Protein AF-A0AAD7MER5-F1 (afdb_monomer_lite)

Radius of gyration: 28.75 Å; chains: 1; bounding box: 92×59×68 Å

Secondary structure (DSSP, 8-state):
------------PPPEEEEEEETTEEEEEEEETTTEEEEEE-----HHHHHHHHHTTSPPPPPS-S-THHHHHHHHHHHHHHHHHHTTT-S-SSSSSSS-------S----S-----PPP----------------------SHHHHHHHHHHHHHHHHHHHHHHHH-SS--HHHHHHHHHHHHHHHHHHHHHHHHHHHH-TTHHHHS-HHHHHHHH-HHHH-GGG-----GGGS-HHHHHHHS-HHHHHHHHHHHHHHHHHHHHHHHHTT---

Foldseek 3Di:
DDDDDDDDPDDDDDWDWDWDDDPNFIWIFTDDPVRDTDTDTPPDDDVVNVVVVVVVVDDPDPDDDDDPVVVVVVVVVVVVVVVVVVVVVPDDPPPPPPDDDDDDDDDDDDDPDDDDDDDDDDDDDDDPDPDPPPPPDDPPDPDLLSLLVLLVVLLSLLVVLVVVCVVCPPDDPVVVVVSVVSLVVSVVSVVVSVVVCCVQFVCLVVLDDPVRVVLQVCCPPQGSSSRDDDQLVVDDPVSSVVGHDPVSVVSNVVVVVVVVVVVVVVCVVVVPDD

Sequence (274 aa):
MSSTNDLQKGERYVDLNYRFLLLGVPLVIHYDPVCQINLSPIKHVDGEAFERAWADLRPPLPSRTSNIASRQNVLENGKHWLLAKLQLLVIHPTTMRLFFPLLCESACDSAYSAAQAPPSTYEPAHDPTPSAPPQETFPHIDTPQSFLEMGIEIQHAQRVLKYKLDANEDPEPYMFVRLDEKKIALKKRIATFCALQCRFMPKLHSELTADQRRDLANEDLFGVPAMCLYLPSSLDVEQRRKVCSDTLIKWETELRDQEVRLAQSQIEFAGIKR

Structure (mmCIF, N/CA/C/O backbone):
data_AF-A0AAD7MER5-F1
#
_entry.id   AF-A0AAD7MER5-F1
#
loop_
_atom_site.group_PDB
_atom_site.id
_atom_site.type_symbol
_atom_site.label_atom_id
_atom_site.label_alt_id
_atom_site.label_comp_id
_atom_site.label_asym_id
_atom_site.label_entity_id
_atom_site.label_seq_id
_atom_site.pdbx_PDB_ins_code
_atom_site.Cartn_x
_atom_site.Cartn_y
_atom_site.Cartn_z
_atom_site.occupancy
_atom_site.B_iso_or_equiv
_atom_site.auth_seq_id
_atom_site.auth_comp_id
_atom_site.auth_asym_id
_atom_site.auth_atom_id
_atom_site.pdbx_PDB_model_num
ATOM 1 N N . MET A 1 1 ? 20.591 41.256 1.953 1.00 36.94 1 MET A N 1
ATOM 2 C CA . MET A 1 1 ? 21.079 39.862 1.957 1.00 36.94 1 MET A CA 1
ATOM 3 C C . MET A 1 1 ? 19.863 38.973 1.764 1.00 36.94 1 MET A C 1
ATOM 5 O O . MET A 1 1 ? 19.141 38.747 2.722 1.00 36.94 1 MET A O 1
ATOM 9 N N . SER A 1 2 ? 19.575 38.588 0.520 1.00 33.31 2 SER A N 1
ATOM 10 C CA . SER A 1 2 ? 18.444 37.717 0.175 1.00 33.31 2 SER A CA 1
ATOM 11 C C . SER A 1 2 ? 18.997 36.349 -0.192 1.00 33.31 2 SER A C 1
ATOM 13 O O . SER A 1 2 ? 19.768 36.237 -1.139 1.00 33.31 2 SER A O 1
ATOM 15 N N . SER A 1 3 ? 18.642 35.337 0.594 1.00 34.16 3 SER A N 1
ATOM 16 C CA . SER A 1 3 ? 18.975 33.935 0.353 1.00 34.16 3 SER A CA 1
ATOM 17 C C . SER A 1 3 ? 17.749 33.255 -0.242 1.00 34.16 3 SER A C 1
ATOM 19 O O . SER A 1 3 ? 16.863 32.819 0.487 1.00 34.16 3 SER A O 1
ATOM 21 N N . THR A 1 4 ? 17.687 33.196 -1.567 1.00 40.50 4 THR A N 1
ATOM 22 C CA . THR A 1 4 ? 16.807 32.290 -2.309 1.00 40.50 4 THR A CA 1
ATOM 23 C C . THR A 1 4 ? 17.502 30.942 -2.430 1.00 40.50 4 THR A C 1
ATOM 25 O O . THR A 1 4 ? 18.520 30.857 -3.110 1.00 40.50 4 THR A O 1
ATOM 28 N N . ASN A 1 5 ? 16.969 29.914 -1.772 1.00 35.75 5 ASN A N 1
ATOM 29 C CA . ASN A 1 5 ? 17.208 28.509 -2.109 1.00 35.75 5 ASN A CA 1
ATOM 30 C C . ASN A 1 5 ? 16.057 27.660 -1.549 1.00 35.75 5 ASN A C 1
ATOM 32 O O . ASN A 1 5 ? 16.231 26.860 -0.633 1.00 35.75 5 ASN A O 1
ATOM 36 N N . ASP A 1 6 ? 14.870 27.855 -2.122 1.00 34.03 6 ASP A N 1
ATOM 37 C CA . ASP A 1 6 ? 13.767 26.902 -2.015 1.00 34.03 6 ASP A CA 1
ATOM 38 C C . ASP A 1 6 ? 13.930 25.866 -3.133 1.00 34.03 6 ASP A C 1
ATOM 40 O O . ASP A 1 6 ? 13.515 26.068 -4.274 1.00 34.03 6 ASP A O 1
ATOM 44 N N . LEU A 1 7 ? 14.581 24.748 -2.812 1.00 36.47 7 LEU A N 1
ATOM 45 C CA . LEU A 1 7 ? 14.516 23.541 -3.632 1.00 36.47 7 LEU A CA 1
ATOM 46 C C . LEU A 1 7 ? 13.134 22.912 -3.431 1.00 36.47 7 LEU A C 1
ATOM 48 O O . LEU A 1 7 ? 12.846 22.334 -2.382 1.00 36.47 7 LEU A O 1
ATOM 52 N N . GLN A 1 8 ? 12.282 23.042 -4.448 1.00 38.91 8 GLN A N 1
ATOM 53 C CA . GLN A 1 8 ? 10.991 22.369 -4.536 1.00 38.91 8 GLN A CA 1
ATOM 54 C C . GLN A 1 8 ? 11.177 20.855 -4.382 1.00 38.91 8 GLN A C 1
ATOM 56 O O . GLN A 1 8 ? 11.742 20.173 -5.235 1.00 38.91 8 GLN A O 1
ATOM 61 N N . LYS A 1 9 ? 10.694 20.332 -3.257 1.00 41.38 9 LYS A N 1
ATOM 62 C CA . LYS A 1 9 ? 10.659 18.910 -2.931 1.00 41.38 9 LYS A CA 1
ATOM 63 C C . LYS A 1 9 ? 9.206 18.452 -3.050 1.00 41.38 9 LYS A C 1
ATOM 65 O O . LYS A 1 9 ? 8.382 18.860 -2.239 1.00 41.38 9 LYS A O 1
ATOM 70 N N . GLY A 1 10 ? 8.908 17.587 -4.024 1.00 39.06 10 GLY A N 1
ATOM 71 C CA . GLY A 1 10 ? 7.723 16.722 -3.952 1.00 39.06 10 GLY A CA 1
ATOM 72 C C . GLY A 1 10 ? 6.675 16.823 -5.061 1.00 39.06 10 GLY A C 1
ATOM 73 O O . GLY A 1 10 ? 5.490 16.745 -4.750 1.00 39.06 10 GLY A O 1
ATOM 74 N N . GLU A 1 11 ? 7.056 16.903 -6.335 1.00 33.19 11 GLU A N 1
ATOM 75 C CA . GLU A 1 11 ? 6.104 16.571 -7.404 1.00 33.19 11 GLU A CA 1
ATOM 76 C C . GLU A 1 11 ? 6.047 15.042 -7.587 1.00 33.19 11 GLU A C 1
ATOM 78 O O . GLU A 1 11 ? 7.033 14.392 -7.935 1.00 33.19 11 GLU A O 1
ATOM 83 N N . ARG A 1 12 ? 4.891 14.444 -7.263 1.00 43.09 12 ARG A N 1
ATOM 84 C CA . ARG A 1 12 ? 4.588 13.025 -7.501 1.00 43.09 12 ARG A CA 1
ATOM 85 C C . ARG A 1 12 ? 4.061 12.873 -8.933 1.00 43.09 12 ARG A C 1
ATOM 87 O O . ARG A 1 12 ? 2.934 13.280 -9.211 1.00 43.09 12 ARG A O 1
ATOM 94 N N . TYR A 1 13 ? 4.849 12.274 -9.821 1.00 44.84 13 TYR A N 1
ATOM 95 C CA . TYR A 1 13 ? 4.441 12.000 -11.203 1.00 44.84 13 TYR A CA 1
ATOM 96 C C . TYR A 1 13 ? 3.793 10.616 -11.320 1.00 44.84 13 TYR A C 1
ATOM 98 O O . TYR A 1 13 ? 4.319 9.637 -10.788 1.00 44.84 13 TYR A O 1
ATOM 106 N N . VAL A 1 14 ? 2.649 10.532 -12.004 1.00 44.75 14 VAL A N 1
ATOM 107 C CA . VAL A 1 14 ? 2.006 9.263 -12.365 1.00 44.75 14 VAL A CA 1
ATOM 108 C C . VAL A 1 14 ? 2.460 8.874 -13.772 1.00 44.75 14 VAL A C 1
ATOM 110 O O . VAL A 1 14 ? 2.290 9.645 -14.713 1.00 44.75 14 VAL A O 1
ATOM 113 N N . ASP A 1 15 ? 3.019 7.670 -13.919 1.00 45.34 15 ASP A N 1
ATOM 114 C CA . ASP A 1 15 ? 3.312 7.075 -15.230 1.00 45.34 15 ASP A CA 1
ATOM 115 C C . ASP A 1 15 ? 2.001 6.894 -16.019 1.00 45.34 15 ASP A C 1
ATOM 117 O O . ASP A 1 15 ? 1.097 6.165 -15.596 1.00 45.34 15 ASP A O 1
ATOM 121 N N . LEU A 1 16 ? 1.903 7.538 -17.185 1.00 51.06 16 LEU A N 1
ATOM 122 C CA . LEU A 1 16 ? 0.772 7.425 -18.108 1.00 51.06 16 LEU A CA 1
ATOM 123 C C . LEU A 1 16 ? 1.205 6.629 -19.345 1.00 51.06 16 LEU A C 1
ATOM 125 O O . LEU A 1 16 ? 2.149 7.002 -20.040 1.00 51.06 16 LEU A O 1
ATOM 129 N N . ASN A 1 17 ? 0.491 5.538 -19.633 1.00 60.38 17 ASN A N 1
ATOM 130 C CA . ASN A 1 17 ? 0.720 4.708 -20.816 1.00 60.38 17 ASN A CA 1
ATOM 131 C C . ASN A 1 17 ? -0.505 4.759 -21.731 1.00 60.38 17 ASN A C 1
ATOM 133 O O . ASN A 1 17 ? -1.617 4.455 -21.292 1.00 60.38 17 ASN A O 1
ATOM 137 N N . TYR A 1 18 ? -0.299 5.092 -23.006 1.00 70.12 18 TYR A N 1
ATOM 138 C CA . TYR A 1 18 ? -1.369 5.174 -24.007 1.00 70.12 18 TYR A CA 1
ATOM 139 C C . TYR A 1 18 ? -1.188 4.116 -25.083 1.00 70.12 18 TYR A C 1
ATOM 141 O O . TYR A 1 18 ? -0.091 3.951 -25.611 1.00 70.12 18 TYR A O 1
ATOM 149 N N . ARG A 1 19 ? -2.279 3.432 -25.443 1.00 71.38 19 ARG A N 1
ATOM 150 C CA . ARG A 1 19 ? -2.322 2.459 -26.543 1.00 71.38 19 ARG A CA 1
ATOM 151 C C . ARG A 1 19 ? -3.127 3.040 -27.700 1.00 71.38 19 ARG A C 1
ATOM 153 O O . ARG A 1 19 ? -4.261 3.461 -27.494 1.00 71.38 19 ARG A O 1
ATOM 160 N N . PHE A 1 20 ? -2.565 3.057 -28.904 1.00 75.19 20 PHE A N 1
ATOM 161 C CA . PHE A 1 20 ? -3.258 3.514 -30.114 1.00 75.19 20 PHE A CA 1
ATOM 162 C C . PHE A 1 20 ? -2.707 2.810 -31.358 1.00 75.19 20 PHE A C 1
ATOM 164 O O . PHE A 1 20 ? -1.647 2.191 -31.327 1.00 75.19 20 PHE A O 1
ATOM 171 N N . LEU A 1 21 ? -3.450 2.892 -32.460 1.00 66.06 21 LEU A N 1
ATOM 172 C CA . LEU A 1 21 ? -3.069 2.337 -33.758 1.00 66.06 21 LEU A CA 1
ATOM 173 C C . LEU A 1 21 ? -2.600 3.462 -34.678 1.00 66.06 21 LEU A C 1
ATOM 175 O O . LEU A 1 21 ? -3.367 4.376 -34.978 1.00 66.06 21 LEU A O 1
ATOM 179 N N . LEU A 1 22 ? -1.364 3.370 -35.169 1.00 75.69 22 LEU A N 1
ATOM 180 C CA . LEU A 1 22 ? -0.847 4.253 -36.213 1.00 75.69 22 LEU A CA 1
ATOM 181 C C . LEU A 1 22 ? -0.553 3.415 -37.458 1.00 75.69 22 LEU A C 1
ATOM 183 O O . LEU A 1 22 ? 0.311 2.545 -37.434 1.00 75.69 22 LEU A O 1
ATOM 187 N N . LEU A 1 23 ? -1.303 3.653 -38.541 1.00 76.81 23 LEU A N 1
ATOM 188 C CA . LEU A 1 23 ? -1.177 2.918 -39.813 1.00 76.81 23 LEU A CA 1
ATOM 189 C C . LEU A 1 23 ? -1.292 1.383 -39.669 1.00 76.81 23 LEU A C 1
ATOM 191 O O . LEU A 1 23 ? -0.628 0.638 -40.381 1.00 76.81 23 LEU A O 1
ATOM 195 N N . GLY A 1 24 ? -2.132 0.904 -38.747 1.00 78.38 24 GLY A N 1
ATOM 196 C CA . GLY A 1 24 ? -2.323 -0.532 -38.504 1.00 78.38 24 GLY A CA 1
ATOM 197 C C . GLY A 1 24 ? -1.275 -1.171 -37.588 1.00 78.38 24 GLY A C 1
ATOM 198 O O . GLY A 1 24 ? -1.393 -2.352 -37.282 1.00 78.38 24 GLY A O 1
ATOM 199 N N . VAL A 1 25 ? -0.293 -0.403 -37.103 1.00 73.81 25 VAL A N 1
ATOM 200 C CA . VAL A 1 25 ? 0.671 -0.867 -36.101 1.00 73.81 25 VAL A CA 1
ATOM 201 C C . VAL A 1 25 ? 0.193 -0.433 -34.713 1.00 73.81 25 VAL A C 1
ATOM 203 O O . VAL A 1 25 ? 0.010 0.769 -34.488 1.00 73.81 25 VAL A O 1
ATOM 206 N N . PRO A 1 26 ? -0.043 -1.369 -33.778 1.00 71.88 26 PRO A N 1
ATOM 207 C CA . PRO A 1 26 ? -0.328 -1.014 -32.399 1.00 71.88 26 PRO A CA 1
ATOM 208 C C . PRO A 1 26 ? 0.937 -0.437 -31.751 1.00 71.88 26 PRO A C 1
ATOM 210 O O . PRO A 1 26 ? 1.999 -1.066 -31.737 1.00 71.88 26 PRO A O 1
ATOM 213 N N . LEU A 1 27 ? 0.818 0.777 -31.224 1.00 76.25 27 LEU A N 1
ATOM 214 C CA . LEU A 1 27 ? 1.879 1.500 -30.536 1.00 76.25 27 LEU A CA 1
ATOM 215 C C . LEU A 1 27 ? 1.493 1.718 -29.074 1.00 76.25 27 LEU A C 1
ATOM 217 O O . LEU A 1 27 ? 0.329 1.987 -28.755 1.00 76.25 27 LEU A O 1
ATOM 221 N N . VAL A 1 28 ? 2.496 1.649 -28.200 1.00 71.06 28 VAL A N 1
ATOM 222 C CA . VAL A 1 28 ? 2.407 2.168 -26.834 1.00 71.06 28 VAL A CA 1
ATOM 223 C C . VAL A 1 28 ? 3.263 3.426 -26.757 1.00 71.06 28 VAL A C 1
ATOM 225 O O . VAL A 1 28 ? 4.456 3.383 -27.063 1.00 71.06 28 VAL A O 1
ATOM 228 N N . ILE A 1 29 ? 2.652 4.548 -26.370 1.00 72.56 29 ILE A N 1
ATOM 229 C CA . ILE A 1 29 ? 3.403 5.717 -25.903 1.00 72.56 29 ILE A CA 1
ATOM 230 C C . ILE A 1 29 ? 3.618 5.546 -24.411 1.00 72.56 29 ILE A C 1
ATOM 232 O O . ILE A 1 29 ? 2.652 5.485 -23.643 1.00 72.56 29 ILE A O 1
ATOM 236 N N . HIS A 1 30 ? 4.889 5.533 -24.032 1.00 58.50 30 HIS A N 1
ATOM 237 C CA . HIS A 1 30 ? 5.319 5.732 -22.660 1.00 58.50 30 HIS A CA 1
ATOM 238 C C . HIS A 1 30 ? 5.708 7.196 -22.502 1.00 58.50 30 HIS A C 1
ATOM 240 O O . HIS A 1 30 ? 6.536 7.704 -23.265 1.00 58.50 30 HIS A O 1
ATOM 246 N N . TYR A 1 31 ? 5.090 7.872 -21.540 1.00 51.62 31 TYR A N 1
ATOM 247 C CA . TYR A 1 31 ? 5.437 9.245 -21.215 1.00 51.62 31 TYR A CA 1
ATOM 248 C C . TYR A 1 31 ? 6.290 9.269 -19.946 1.00 51.62 31 TYR A C 1
ATOM 250 O O . TYR A 1 31 ? 5.786 8.975 -18.865 1.00 51.62 31 TYR A O 1
ATOM 258 N N . ASP A 1 32 ? 7.573 9.608 -20.092 1.00 51.50 32 ASP A N 1
ATOM 259 C CA . ASP A 1 32 ? 8.490 9.846 -18.973 1.00 51.50 32 ASP A CA 1
ATOM 260 C C . ASP A 1 32 ? 8.534 11.359 -18.651 1.00 51.50 32 ASP A C 1
ATOM 262 O O . ASP A 1 32 ? 8.599 12.175 -19.581 1.00 51.50 32 ASP A O 1
ATOM 266 N N . PRO A 1 33 ? 8.521 11.771 -17.366 1.00 44.59 33 PRO A N 1
ATOM 267 C CA . PRO A 1 33 ? 8.637 13.174 -16.954 1.00 44.59 33 PRO A CA 1
ATOM 268 C C . PRO A 1 33 ? 9.892 13.916 -17.455 1.00 44.59 33 PRO A C 1
ATOM 270 O O . PRO A 1 33 ? 9.909 15.144 -17.414 1.00 44.59 33 PRO A O 1
ATOM 273 N N . VAL A 1 34 ? 10.911 13.239 -17.998 1.00 47.25 34 VAL A N 1
ATOM 274 C CA . VAL A 1 34 ? 12.072 13.887 -18.653 1.00 47.25 34 VAL A CA 1
ATOM 275 C C . VAL A 1 34 ? 11.775 14.310 -20.115 1.00 47.25 34 VAL A C 1
ATOM 277 O O . VAL A 1 34 ? 12.685 14.515 -20.916 1.00 47.25 34 VAL A O 1
ATOM 280 N N . CYS A 1 35 ? 10.499 14.458 -20.497 1.00 42.03 35 CYS A N 1
ATOM 281 C CA . CYS A 1 35 ? 10.038 14.829 -21.849 1.00 42.03 35 CYS A CA 1
ATOM 282 C C . CYS A 1 35 ? 10.493 13.869 -22.964 1.00 42.03 35 CYS A C 1
ATOM 284 O O . CYS A 1 35 ? 10.557 14.250 -24.136 1.00 42.03 35 CYS A O 1
ATOM 286 N N . GLN A 1 36 ? 10.803 12.617 -22.627 1.00 42.47 36 GLN A N 1
ATOM 287 C CA . GLN A 1 36 ? 11.144 11.607 -23.621 1.00 42.47 36 GLN A CA 1
ATOM 288 C C . GLN A 1 36 ? 9.888 10.825 -23.988 1.00 42.47 36 GLN A C 1
ATOM 290 O O . GLN A 1 36 ? 9.355 10.050 -23.198 1.00 42.47 36 GLN A O 1
ATOM 295 N N . ILE A 1 37 ? 9.408 11.044 -25.211 1.00 52.62 37 ILE A N 1
ATOM 296 C CA . ILE A 1 37 ? 8.361 10.216 -25.802 1.00 52.62 37 ILE A CA 1
ATOM 297 C C . ILE A 1 37 ? 9.045 8.971 -26.352 1.00 52.62 37 ILE A C 1
ATOM 299 O O . ILE A 1 37 ? 9.768 9.049 -27.346 1.00 52.62 37 ILE A O 1
ATOM 303 N N . ASN A 1 38 ? 8.806 7.825 -25.717 1.00 55.88 38 ASN A N 1
ATOM 304 C CA . ASN A 1 38 ? 9.244 6.545 -26.255 1.00 55.88 38 ASN A CA 1
ATOM 305 C C . ASN A 1 38 ? 8.064 5.855 -26.950 1.00 55.88 38 ASN A C 1
ATOM 307 O O . ASN A 1 38 ? 7.038 5.560 -26.330 1.00 55.88 38 ASN A O 1
ATOM 311 N N . LEU A 1 39 ? 8.217 5.636 -28.256 1.00 58.00 39 LEU A N 1
ATOM 312 C CA . LEU A 1 39 ? 7.272 4.915 -29.098 1.00 58.00 39 LEU A CA 1
ATOM 313 C C . LEU A 1 39 ? 7.782 3.495 -29.285 1.00 58.00 39 LEU A C 1
ATOM 315 O O . LEU A 1 39 ? 8.730 3.264 -30.035 1.00 58.00 39 LEU A O 1
ATOM 319 N N . SER A 1 40 ? 7.127 2.543 -28.630 1.00 64.12 40 SER A N 1
ATOM 320 C CA . SER A 1 40 ? 7.455 1.130 -28.790 1.00 64.12 40 SER A CA 1
ATOM 321 C C . SER A 1 40 ? 6.363 0.425 -29.599 1.00 64.12 40 SER A C 1
ATOM 323 O O . SER A 1 40 ? 5.191 0.460 -29.204 1.00 64.12 40 SER A O 1
ATOM 325 N N . PRO A 1 41 ? 6.701 -0.202 -30.744 1.00 64.00 41 PRO A N 1
ATOM 326 C CA . PRO A 1 41 ? 5.772 -1.085 -31.431 1.00 64.00 41 PRO A CA 1
ATOM 327 C C . PRO A 1 41 ? 5.521 -2.324 -30.577 1.00 64.00 41 PRO A C 1
ATOM 329 O O . PRO A 1 41 ? 6.462 -2.917 -30.047 1.00 64.00 41 PRO A O 1
ATOM 332 N N . ILE A 1 42 ? 4.256 -2.728 -30.454 1.00 73.38 42 ILE A N 1
ATOM 333 C CA . ILE A 1 42 ? 3.915 -3.969 -29.756 1.00 73.38 42 ILE A CA 1
ATOM 334 C C . ILE A 1 42 ? 4.307 -5.127 -30.672 1.00 73.38 42 ILE A C 1
ATOM 336 O O . ILE A 1 42 ? 3.651 -5.381 -31.681 1.00 73.38 42 ILE A O 1
ATOM 340 N N . LYS A 1 43 ? 5.424 -5.788 -30.354 1.00 57.06 43 LYS A N 1
ATOM 341 C CA . LYS A 1 43 ? 6.035 -6.808 -31.222 1.00 57.06 43 LYS A CA 1
ATOM 342 C C . LYS A 1 43 ? 5.298 -8.149 -31.215 1.00 57.06 43 LYS A C 1
ATOM 344 O O . LYS A 1 43 ? 5.532 -8.954 -32.108 1.00 57.06 43 LYS A O 1
ATOM 349 N N . HIS A 1 44 ? 4.390 -8.371 -30.268 1.00 50.75 44 HIS A N 1
ATOM 350 C CA . HIS A 1 44 ? 3.564 -9.569 -30.226 1.00 50.75 44 HIS A CA 1
ATOM 351 C C . HIS A 1 44 ? 2.191 -9.240 -29.643 1.00 50.75 44 HIS A C 1
ATOM 353 O O . HIS A 1 44 ? 2.055 -8.922 -28.464 1.00 50.75 44 HIS A O 1
ATOM 359 N N . VAL A 1 45 ? 1.160 -9.310 -30.482 1.00 54.84 45 VAL A N 1
ATOM 360 C CA . VAL A 1 45 ? -0.221 -9.432 -30.018 1.00 54.84 45 VAL A CA 1
ATOM 361 C C . VAL A 1 45 ? -0.750 -10.706 -30.640 1.00 54.84 45 VAL A C 1
ATOM 363 O O . VAL A 1 45 ? -0.730 -10.851 -31.860 1.00 54.84 45 VAL A O 1
ATOM 366 N N . ASP A 1 46 ? -1.172 -11.641 -29.797 1.00 58.34 46 ASP A N 1
ATOM 367 C CA . ASP A 1 46 ? -1.814 -12.863 -30.255 1.00 58.34 46 ASP A CA 1
ATOM 368 C C . ASP A 1 46 ? -3.057 -12.478 -31.075 1.00 58.34 46 ASP A C 1
ATOM 370 O O . ASP A 1 46 ? -3.899 -11.704 -30.601 1.00 58.34 46 ASP A O 1
ATOM 374 N N . GLY A 1 47 ? -3.141 -12.933 -32.329 1.00 56.84 47 GLY A N 1
ATOM 375 C CA . GLY A 1 47 ? -4.094 -12.397 -33.313 1.00 56.84 47 GLY A CA 1
ATOM 376 C C . GLY A 1 47 ? -5.553 -12.491 -32.854 1.00 56.84 47 GLY A C 1
ATOM 377 O O . GLY A 1 47 ? -6.358 -11.603 -33.126 1.00 56.84 47 GLY A O 1
ATOM 378 N N . GLU A 1 48 ? -5.883 -13.516 -32.066 1.00 53.69 48 GLU A N 1
ATOM 379 C CA . GLU A 1 48 ? -7.215 -13.676 -31.481 1.00 53.69 48 GLU A CA 1
ATOM 380 C C . GLU A 1 48 ? -7.491 -12.743 -30.295 1.00 53.69 48 GLU A C 1
ATOM 382 O O . GLU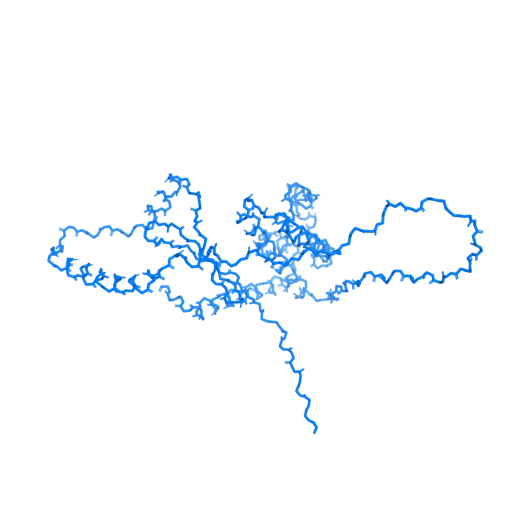 A 1 48 ? -8.618 -12.275 -30.123 1.00 53.69 48 GLU A O 1
ATOM 387 N N . ALA A 1 49 ? -6.486 -12.466 -29.457 1.00 57.09 49 ALA A N 1
ATOM 388 C CA . ALA A 1 49 ? -6.624 -11.532 -28.341 1.00 57.09 49 ALA A CA 1
ATOM 389 C C . ALA A 1 49 ? -6.788 -10.095 -28.855 1.00 57.09 49 ALA A C 1
ATOM 391 O O . ALA A 1 49 ? -7.568 -9.321 -28.296 1.00 57.09 49 ALA A O 1
ATOM 392 N N . PHE A 1 50 ? -6.110 -9.776 -29.961 1.00 58.25 50 PHE A N 1
ATOM 393 C CA . PHE A 1 50 ? -6.293 -8.526 -30.687 1.00 58.25 50 PHE A CA 1
ATOM 394 C C . PHE A 1 50 ? -7.721 -8.387 -31.223 1.00 58.25 50 PHE A C 1
ATOM 396 O O . PHE A 1 50 ? -8.382 -7.400 -30.915 1.00 58.25 50 PHE A O 1
ATOM 403 N N . GLU A 1 51 ? -8.225 -9.377 -31.968 1.00 56.03 51 GLU A N 1
ATOM 404 C CA . GLU A 1 51 ? -9.568 -9.309 -32.564 1.00 56.03 51 GLU A CA 1
ATOM 405 C C . GLU A 1 51 ? -10.686 -9.243 -31.512 1.00 56.03 51 GLU A C 1
ATOM 407 O O . GLU A 1 51 ? -11.659 -8.514 -31.704 1.00 56.03 51 GLU A O 1
ATOM 412 N N . ARG A 1 52 ? -10.540 -9.918 -30.360 1.00 60.31 52 ARG A N 1
ATOM 413 C CA . ARG A 1 52 ? -11.509 -9.800 -29.251 1.00 60.31 52 ARG A CA 1
ATOM 414 C C . ARG A 1 52 ? -11.490 -8.415 -28.610 1.00 60.31 52 ARG A C 1
ATOM 416 O O . ARG A 1 52 ? -12.541 -7.797 -28.486 1.00 60.31 52 ARG A O 1
ATOM 423 N N . ALA A 1 53 ? -10.309 -7.898 -28.263 1.00 55.59 53 ALA A N 1
ATOM 424 C CA . ALA A 1 53 ? -10.184 -6.552 -27.700 1.00 55.59 53 ALA A CA 1
ATOM 425 C C . ALA A 1 53 ? -10.632 -5.463 -28.695 1.00 55.59 53 ALA A C 1
ATOM 427 O O . ALA A 1 53 ? -11.105 -4.399 -28.299 1.00 55.59 53 ALA A O 1
ATOM 428 N N . TRP A 1 54 ? -10.502 -5.735 -29.995 1.00 53.56 54 TRP A N 1
ATOM 429 C CA . TRP A 1 54 ? -10.928 -4.847 -31.069 1.00 53.56 54 TRP A CA 1
ATOM 430 C C . TRP A 1 54 ? -12.439 -4.878 -31.327 1.00 53.56 54 TRP A C 1
ATOM 432 O O . TRP A 1 54 ? -13.025 -3.836 -31.627 1.00 53.56 54 TRP A O 1
ATOM 442 N N . ALA A 1 55 ? -13.087 -6.039 -31.195 1.00 60.62 55 ALA A N 1
ATOM 443 C CA . ALA A 1 55 ? -14.534 -6.175 -31.360 1.00 60.62 55 ALA A CA 1
ATOM 444 C C . ALA A 1 55 ? -15.315 -5.302 -30.363 1.00 60.62 55 ALA A C 1
ATOM 446 O O . ALA A 1 55 ? -16.318 -4.700 -30.747 1.00 60.62 55 ALA A O 1
ATOM 447 N N . ASP A 1 56 ? -14.801 -5.154 -29.140 1.00 51.66 56 ASP A N 1
ATOM 448 C CA . ASP A 1 56 ? -15.415 -4.345 -28.079 1.00 51.66 56 ASP A CA 1
ATOM 449 C C . ASP A 1 56 ? -15.233 -2.828 -28.274 1.00 51.66 56 ASP A C 1
ATOM 451 O O . ASP A 1 56 ? -16.002 -2.028 -27.741 1.00 51.66 56 ASP A O 1
ATOM 455 N N . LEU A 1 57 ? -14.235 -2.413 -29.062 1.00 41.69 57 LEU A N 1
ATOM 456 C CA . LEU A 1 57 ? -13.921 -1.002 -29.327 1.00 41.69 57 LEU A CA 1
ATOM 457 C C . LEU A 1 57 ? -14.502 -0.489 -30.653 1.00 41.69 57 LEU A C 1
ATOM 459 O O . LEU A 1 57 ? -14.391 0.702 -30.960 1.00 41.69 57 LEU A O 1
ATOM 463 N N . ARG A 1 58 ? -15.123 -1.360 -31.460 1.00 47.06 58 ARG A N 1
ATOM 464 C CA . ARG A 1 58 ? -15.703 -0.979 -32.750 1.00 47.06 58 ARG A CA 1
ATOM 465 C C . ARG A 1 58 ? -17.019 -0.219 -32.509 1.00 47.06 58 ARG A C 1
ATOM 467 O O . ARG A 1 58 ? -17.960 -0.806 -31.978 1.00 47.06 58 ARG A O 1
ATOM 474 N N . PRO A 1 59 ? -17.147 1.059 -32.916 1.00 39.09 59 PRO A N 1
ATOM 475 C CA . PRO A 1 59 ? -18.426 1.751 -32.808 1.00 39.09 59 PRO A CA 1
ATOM 476 C C . PRO A 1 59 ? -19.481 1.014 -33.654 1.00 39.09 59 PRO A C 1
ATOM 478 O O . PRO A 1 59 ? -19.149 0.527 -34.744 1.00 39.09 59 PRO A O 1
ATOM 481 N N . PRO A 1 60 ? -20.740 0.912 -33.187 1.00 45.38 60 PRO A N 1
ATOM 482 C CA . PRO A 1 60 ? -21.787 0.227 -33.931 1.00 45.38 60 PRO A CA 1
ATOM 483 C C . PRO A 1 60 ? -21.928 0.864 -35.314 1.00 45.38 60 PRO A C 1
ATOM 485 O O . PRO A 1 60 ? -22.011 2.088 -35.449 1.00 45.38 60 PRO A O 1
ATOM 488 N N . LEU A 1 61 ? -21.924 0.027 -36.356 1.00 47.59 61 LEU A N 1
ATOM 489 C CA . LEU A 1 61 ? -22.087 0.493 -37.729 1.00 47.59 61 LEU A CA 1
ATOM 490 C C . LEU A 1 61 ? -23.412 1.266 -37.834 1.00 47.59 61 LEU A C 1
ATOM 492 O O . LEU A 1 61 ? -24.458 0.716 -37.481 1.00 47.59 61 LEU A O 1
ATOM 496 N N . PRO A 1 62 ? -23.407 2.519 -38.323 1.00 42.78 62 PRO A N 1
ATOM 497 C CA . PRO A 1 62 ? -24.644 3.254 -38.516 1.00 42.78 62 PRO A CA 1
ATOM 498 C C . PRO A 1 62 ? -25.502 2.533 -39.556 1.00 42.78 62 PRO A C 1
ATOM 500 O O . PRO A 1 62 ? -25.009 2.090 -40.600 1.00 42.78 62 PRO A O 1
ATOM 503 N N . SER A 1 63 ? -26.793 2.419 -39.254 1.00 45.91 63 SER A N 1
ATOM 504 C CA . SER A 1 63 ? -27.782 1.778 -40.111 1.00 45.91 63 SER A CA 1
ATOM 505 C C . SER A 1 63 ? -27.834 2.424 -41.504 1.00 45.91 63 SER A C 1
ATOM 507 O O . SER A 1 63 ? -27.501 3.592 -41.716 1.00 45.91 63 SER A O 1
ATOM 509 N N . ARG A 1 64 ? -28.181 1.588 -42.486 1.00 41.88 64 ARG A N 1
ATOM 510 C CA . ARG A 1 64 ? -27.973 1.727 -43.938 1.00 41.88 64 ARG A CA 1
ATOM 511 C C . ARG A 1 64 ? -28.846 2.806 -44.612 1.00 41.88 64 ARG A C 1
ATOM 513 O O . ARG A 1 64 ? -29.516 2.501 -45.593 1.00 41.88 64 ARG A O 1
ATOM 520 N N . THR A 1 65 ? -28.871 4.042 -44.111 1.00 43.62 65 THR A N 1
ATOM 521 C CA . THR A 1 65 ? -29.787 5.082 -44.630 1.00 43.62 65 THR A CA 1
ATOM 522 C C . THR A 1 65 ? -29.197 6.478 -44.860 1.00 43.62 65 THR A C 1
ATOM 524 O O . THR A 1 65 ? -29.953 7.370 -45.233 1.00 43.62 65 THR A O 1
ATOM 527 N N . SER A 1 66 ? -27.881 6.712 -44.758 1.00 47.25 66 SER A N 1
ATOM 528 C CA . SER A 1 66 ? -27.299 8.026 -45.108 1.00 47.25 66 SER A CA 1
ATOM 529 C C . SER A 1 66 ? -26.397 8.018 -46.350 1.00 47.25 66 SER A C 1
ATOM 531 O O . SER A 1 66 ? -25.660 7.074 -46.636 1.00 47.25 66 SER A O 1
ATOM 533 N N . ASN A 1 67 ? -26.543 9.103 -47.112 1.00 55.38 67 ASN A N 1
ATOM 534 C CA . ASN A 1 67 ? -26.169 9.309 -48.508 1.00 55.38 67 ASN A CA 1
ATOM 535 C C . ASN A 1 67 ? -24.655 9.147 -48.781 1.00 55.38 67 ASN A C 1
ATOM 537 O O . ASN A 1 67 ? -23.813 9.697 -48.070 1.00 55.38 67 ASN A O 1
ATOM 541 N N . ILE A 1 68 ? -24.316 8.402 -49.838 1.00 52.38 68 ILE A N 1
ATOM 542 C CA . ILE A 1 68 ? -22.954 7.939 -50.170 1.00 52.38 68 ILE A CA 1
ATOM 543 C C . ILE A 1 68 ? -22.020 9.105 -50.557 1.00 52.38 68 ILE A C 1
ATOM 545 O O . ILE A 1 68 ? -20.822 9.054 -50.278 1.00 52.38 68 ILE A O 1
ATOM 549 N N . ALA A 1 69 ? -22.564 10.194 -51.108 1.00 48.09 69 ALA A N 1
ATOM 550 C CA . ALA A 1 69 ? -21.780 11.312 -51.640 1.00 48.09 69 ALA A CA 1
ATOM 551 C C . ALA A 1 69 ? -21.047 12.150 -50.567 1.00 48.09 69 ALA A C 1
ATOM 553 O O . ALA A 1 69 ? -19.959 12.662 -50.824 1.00 48.09 69 ALA A O 1
ATOM 554 N N . SER A 1 70 ? -21.573 12.248 -49.339 1.00 49.72 70 SER A N 1
ATOM 555 C CA . SER A 1 70 ? -20.920 13.025 -48.268 1.00 49.72 70 SER A CA 1
ATOM 556 C C . SER A 1 70 ? -19.765 12.276 -47.592 1.00 49.72 70 SER A C 1
ATOM 558 O O . SER A 1 70 ? -18.931 12.895 -46.935 1.00 49.72 70 SER A O 1
ATOM 560 N N . ARG A 1 71 ? -19.680 10.948 -47.765 1.00 47.38 71 ARG A N 1
ATOM 561 C CA . ARG A 1 71 ? -18.628 10.112 -47.159 1.00 47.38 71 ARG A CA 1
ATOM 562 C C . ARG A 1 71 ? -17.295 10.198 -47.902 1.00 47.38 71 ARG A C 1
ATOM 564 O O . ARG A 1 71 ? -16.253 10.169 -47.257 1.00 47.38 71 ARG A O 1
ATOM 571 N N . GLN A 1 72 ? -17.308 10.343 -49.227 1.00 50.72 72 GLN A N 1
ATOM 572 C CA . GLN A 1 72 ? -16.072 10.415 -50.017 1.00 50.72 72 GLN A CA 1
ATOM 573 C C . GLN A 1 72 ? -15.334 11.749 -49.835 1.00 50.72 72 GLN A C 1
ATOM 575 O O . GLN A 1 72 ? -14.119 11.742 -49.680 1.00 50.72 72 GLN A O 1
ATOM 580 N N . ASN A 1 73 ? -16.046 12.875 -49.727 1.00 44.94 73 ASN A N 1
ATOM 581 C CA . ASN A 1 73 ? -15.408 14.193 -49.600 1.00 44.94 73 ASN A CA 1
ATOM 582 C C . ASN A 1 73 ? -14.660 14.407 -48.269 1.00 44.94 73 ASN A C 1
ATOM 584 O O . ASN A 1 73 ? -13.659 15.118 -48.231 1.00 44.94 73 ASN A O 1
ATOM 588 N N . VAL A 1 74 ? -15.102 13.788 -47.169 1.00 46.91 74 VAL A N 1
ATOM 589 C CA . VAL A 1 74 ? -14.418 13.900 -45.864 1.00 46.91 74 VAL A CA 1
ATOM 590 C C . VAL A 1 74 ? -13.173 13.003 -45.805 1.00 46.91 74 VAL A C 1
ATOM 592 O O . VAL A 1 74 ? -12.150 13.395 -45.247 1.00 46.91 74 VAL A O 1
ATOM 595 N N . LEU A 1 75 ? -13.228 11.824 -46.434 1.00 45.88 75 LEU A N 1
ATOM 596 C CA . LEU A 1 75 ? -12.104 10.885 -46.524 1.00 45.88 75 LEU A CA 1
ATOM 597 C C . LEU A 1 75 ? -11.008 11.361 -47.491 1.00 45.88 75 LEU A C 1
ATOM 599 O O . LEU A 1 75 ? -9.824 11.212 -47.186 1.00 45.88 75 LEU A O 1
ATOM 603 N N . GLU A 1 76 ? -11.384 11.962 -48.620 1.00 49.03 76 GLU A N 1
ATOM 604 C CA . GLU A 1 76 ? -10.441 12.519 -49.600 1.00 49.03 76 GLU A CA 1
ATOM 605 C C . GLU A 1 76 ? -9.715 13.751 -49.029 1.00 49.03 76 GLU A C 1
ATOM 607 O O . GLU A 1 76 ? -8.484 13.803 -49.036 1.00 49.03 76 GLU A O 1
ATOM 612 N N . ASN A 1 77 ? -10.435 14.686 -48.396 1.00 46.12 77 ASN A N 1
ATOM 613 C CA . ASN A 1 77 ? -9.814 15.871 -47.787 1.00 46.12 77 ASN A CA 1
ATOM 614 C C . ASN A 1 77 ? -8.915 15.531 -46.580 1.00 46.12 77 ASN A C 1
ATOM 616 O O . ASN A 1 77 ? -7.879 16.169 -46.380 1.00 46.12 77 ASN A O 1
ATOM 620 N N . GLY A 1 78 ? -9.251 14.489 -45.81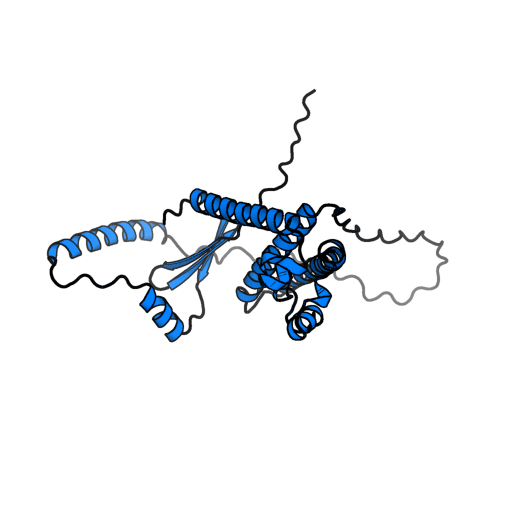1 1.00 42.41 78 GLY A N 1
ATOM 621 C CA . GLY A 1 78 ? -8.401 13.987 -44.725 1.00 42.41 78 GLY A CA 1
ATOM 622 C C . GLY A 1 78 ? -7.103 13.333 -45.217 1.00 42.41 78 GLY A C 1
ATOM 623 O O . GLY A 1 78 ? -6.052 13.514 -44.601 1.00 42.41 78 GLY A O 1
ATOM 624 N N . LYS A 1 79 ? -7.140 12.627 -46.359 1.00 45.31 79 LYS A N 1
ATOM 625 C CA . LYS A 1 79 ? -5.952 12.012 -46.979 1.00 45.31 79 LYS A CA 1
ATOM 626 C C . LYS A 1 79 ? -4.941 13.049 -47.458 1.00 45.31 79 LYS A C 1
ATOM 628 O O . LYS A 1 79 ? -3.751 12.883 -47.201 1.00 45.31 79 LYS A O 1
ATOM 633 N N . HIS A 1 80 ? -5.391 14.120 -48.108 1.00 43.16 80 HIS A N 1
ATOM 634 C CA . HIS A 1 80 ? -4.491 15.165 -48.607 1.00 43.16 80 HIS A CA 1
ATOM 635 C C . HIS A 1 80 ? -3.793 15.933 -47.472 1.00 43.16 80 HIS A C 1
ATOM 637 O O . HIS A 1 80 ? -2.606 16.241 -47.581 1.00 43.16 80 HIS A O 1
ATOM 643 N N . TRP A 1 81 ? -4.481 16.159 -46.348 1.00 44.62 81 TRP A N 1
ATOM 644 C CA . TRP A 1 81 ? -3.886 16.781 -45.160 1.00 44.62 81 TRP A CA 1
ATOM 645 C C . TRP A 1 81 ? -2.839 15.880 -44.475 1.00 44.62 81 TRP A C 1
ATOM 647 O O . TRP A 1 81 ? -1.783 16.359 -44.057 1.00 44.62 81 TRP A O 1
ATOM 657 N N . LEU A 1 82 ? -3.085 14.565 -44.410 1.00 41.91 82 LEU A N 1
ATOM 658 C CA . LEU A 1 82 ? -2.147 13.594 -43.829 1.00 41.91 82 LEU A CA 1
ATOM 659 C C . LEU A 1 82 ? -0.918 13.346 -44.720 1.00 41.91 82 LEU A C 1
ATOM 661 O O . LEU A 1 82 ? 0.198 13.253 -44.209 1.00 41.91 82 LEU A O 1
ATOM 665 N N . LEU A 1 83 ? -1.098 13.290 -46.043 1.00 45.69 83 LEU A N 1
ATOM 666 C CA . LEU A 1 83 ? -0.002 13.107 -47.002 1.00 45.69 83 LEU A CA 1
ATOM 667 C C . LEU A 1 83 ? 0.948 14.315 -47.040 1.00 45.69 83 LEU A C 1
ATOM 669 O O . LEU A 1 83 ? 2.161 14.126 -47.123 1.00 45.69 83 LEU A O 1
ATOM 673 N N . ALA A 1 84 ? 0.427 15.536 -46.873 1.00 42.94 84 ALA A N 1
ATOM 674 C CA . ALA A 1 84 ? 1.244 16.748 -46.779 1.00 42.94 84 ALA A CA 1
ATOM 675 C C . ALA A 1 84 ? 2.120 16.786 -45.508 1.00 42.94 84 ALA A C 1
ATOM 677 O O . ALA A 1 84 ? 3.247 17.275 -45.549 1.00 42.94 84 ALA A O 1
ATOM 678 N N . LYS A 1 85 ? 1.648 16.220 -44.385 1.00 44.56 85 LYS A N 1
ATOM 679 C CA . LYS A 1 85 ? 2.470 16.060 -43.169 1.00 44.56 85 LYS A CA 1
ATOM 680 C C . LYS A 1 85 ? 3.472 14.906 -43.269 1.00 44.56 85 LYS A C 1
ATOM 682 O O . LYS A 1 85 ? 4.563 15.010 -42.717 1.00 44.56 85 LYS A O 1
ATOM 687 N N . LEU A 1 86 ? 3.136 13.835 -43.987 1.00 42.75 86 LEU A N 1
ATOM 688 C CA . LEU A 1 86 ? 4.028 12.688 -44.197 1.00 42.75 86 LEU A CA 1
ATOM 689 C C . LEU A 1 86 ? 5.199 13.002 -45.145 1.00 42.75 86 LEU A C 1
ATOM 691 O O . LEU A 1 86 ? 6.289 12.479 -44.934 1.00 42.75 86 LEU A O 1
ATOM 695 N N . GLN A 1 87 ? 5.035 13.907 -46.116 1.00 46.34 87 GLN A N 1
ATOM 696 C CA . GLN A 1 87 ? 6.146 14.358 -46.973 1.00 46.34 87 GLN A CA 1
ATOM 697 C C . GLN A 1 87 ? 7.222 15.164 -46.225 1.00 46.34 87 GLN A C 1
ATOM 699 O O . GLN A 1 87 ? 8.367 15.191 -46.664 1.00 46.34 87 GLN A O 1
ATOM 704 N N . LEU A 1 88 ? 6.899 15.758 -45.070 1.00 42.44 88 LEU A N 1
ATOM 705 C CA . LEU A 1 88 ? 7.878 16.442 -44.215 1.00 42.44 88 LEU A CA 1
ATOM 706 C C . LEU A 1 88 ? 8.691 15.486 -43.326 1.00 42.44 88 LEU A C 1
ATOM 708 O O . LEU A 1 88 ? 9.753 15.875 -42.850 1.00 42.44 88 LEU A O 1
ATOM 712 N N . LEU A 1 89 ? 8.235 14.243 -43.121 1.00 41.94 89 LEU A N 1
ATOM 713 C CA . LEU A 1 89 ? 8.950 13.245 -42.311 1.00 41.94 89 LEU A CA 1
ATOM 714 C C . LEU A 1 89 ? 9.821 12.280 -43.128 1.00 41.94 89 LEU A C 1
ATOM 716 O O . LEU A 1 89 ? 10.601 11.528 -42.549 1.00 41.94 89 LEU A O 1
ATOM 720 N N . VAL A 1 90 ? 9.725 12.305 -44.459 1.00 43.09 90 VAL A N 1
ATOM 721 C CA . VAL A 1 90 ? 10.537 11.465 -45.351 1.00 43.09 90 VAL A CA 1
ATOM 722 C C . VAL A 1 90 ? 11.536 12.340 -46.103 1.00 43.09 90 VAL A C 1
ATOM 724 O O . VAL A 1 90 ? 11.506 12.460 -47.323 1.00 43.09 90 VAL A O 1
ATOM 727 N N . ILE A 1 91 ? 12.452 12.956 -45.357 1.00 40.41 91 ILE A N 1
ATOM 728 C CA . ILE A 1 91 ? 13.730 13.407 -45.909 1.00 40.41 91 ILE A CA 1
ATOM 729 C C . ILE A 1 91 ? 14.838 12.628 -45.186 1.00 40.41 91 ILE A C 1
ATOM 731 O O . ILE A 1 91 ? 15.308 13.003 -44.120 1.00 40.41 91 ILE A O 1
ATOM 735 N N . HIS A 1 92 ? 15.220 11.529 -45.844 1.00 34.84 92 HIS A N 1
ATOM 736 C CA . HIS A 1 92 ? 16.492 10.795 -45.792 1.00 34.84 92 HIS A CA 1
ATOM 737 C C . HIS A 1 92 ? 16.856 9.924 -44.556 1.00 34.84 92 HIS A C 1
ATOM 739 O O . HIS A 1 92 ? 17.371 10.429 -43.564 1.00 34.84 92 HIS A O 1
ATOM 745 N N . PRO A 1 93 ? 16.760 8.576 -44.656 1.00 39.69 93 PRO A N 1
ATOM 746 C CA . PRO A 1 93 ? 17.281 7.628 -43.659 1.00 39.69 93 PRO A CA 1
ATOM 747 C C . PRO A 1 93 ? 18.761 7.228 -43.866 1.00 39.69 93 PRO A C 1
ATOM 749 O O . PRO A 1 93 ? 19.249 6.306 -43.216 1.00 39.69 93 PRO A O 1
ATOM 752 N N . THR A 1 94 ? 19.508 7.890 -44.757 1.00 39.88 94 THR A N 1
ATOM 753 C CA . THR A 1 94 ? 20.871 7.453 -45.149 1.00 39.88 94 THR A CA 1
ATOM 754 C C . THR A 1 94 ? 22.028 8.200 -44.471 1.00 39.88 94 THR A C 1
ATOM 756 O O . THR A 1 94 ? 23.176 8.010 -44.856 1.00 39.88 94 THR A O 1
ATOM 759 N N . THR A 1 95 ? 21.779 9.012 -43.442 1.00 41.59 95 THR A N 1
ATOM 760 C CA . THR A 1 95 ? 22.829 9.784 -42.734 1.00 41.59 95 THR A CA 1
ATOM 761 C C . THR A 1 95 ? 23.114 9.325 -41.300 1.00 41.59 95 THR A C 1
ATOM 763 O O . THR A 1 95 ? 23.931 9.935 -40.623 1.00 41.59 95 THR A O 1
ATOM 766 N N . MET A 1 96 ? 22.530 8.213 -40.839 1.00 36.00 96 MET A N 1
ATOM 767 C CA . MET A 1 96 ? 22.758 7.673 -39.484 1.00 36.00 96 MET A CA 1
A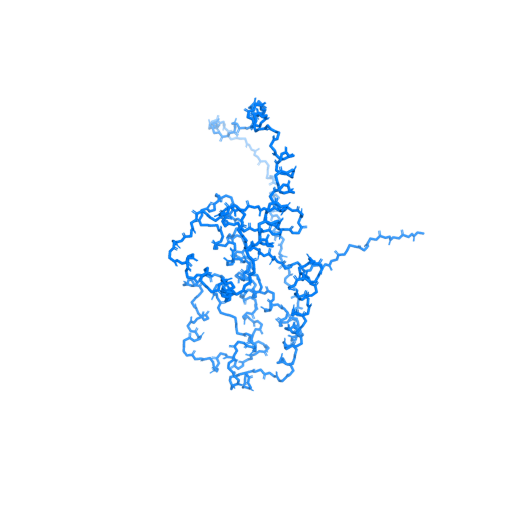TOM 768 C C . MET A 1 96 ? 23.510 6.329 -39.461 1.00 36.00 96 MET A C 1
ATOM 770 O O . MET A 1 96 ? 23.260 5.472 -38.619 1.00 36.00 96 MET A O 1
ATOM 774 N N . ARG A 1 97 ? 24.446 6.115 -40.396 1.00 43.06 97 ARG A N 1
ATOM 775 C CA . ARG A 1 97 ? 25.320 4.921 -40.390 1.00 43.06 97 ARG A CA 1
ATOM 776 C C . ARG A 1 97 ? 26.802 5.170 -40.661 1.00 43.06 97 ARG A C 1
ATOM 778 O O . ARG A 1 97 ? 27.549 4.214 -40.817 1.00 43.06 97 ARG A O 1
ATOM 785 N N . LEU A 1 98 ? 27.252 6.422 -40.667 1.00 38.41 98 LEU A N 1
ATOM 786 C CA . LEU A 1 98 ? 28.663 6.760 -40.867 1.00 38.41 98 LEU A CA 1
ATOM 787 C C . LEU A 1 98 ? 29.079 7.909 -39.950 1.00 38.41 98 LEU A C 1
ATOM 789 O O . LEU A 1 98 ? 29.321 8.996 -40.434 1.00 38.41 98 LEU A O 1
ATOM 793 N N . PHE A 1 99 ? 29.111 7.678 -38.639 1.00 35.28 99 PHE A N 1
ATOM 794 C CA . PHE A 1 99 ? 29.888 8.447 -37.653 1.00 35.28 99 PHE A CA 1
ATOM 795 C C . PHE A 1 99 ? 29.757 7.702 -36.321 1.00 35.28 99 PHE A C 1
ATOM 797 O O . PHE A 1 99 ? 28.806 7.953 -35.600 1.00 35.28 99 PHE A O 1
ATOM 804 N N . PHE A 1 100 ? 30.622 6.710 -36.081 1.00 31.16 100 PHE A N 1
ATOM 805 C CA . PHE A 1 100 ? 31.029 6.143 -34.776 1.00 31.16 100 PHE A CA 1
ATOM 806 C C . PHE A 1 100 ? 31.805 4.837 -35.040 1.00 31.16 100 PHE A C 1
ATOM 808 O O . PHE A 1 100 ? 31.322 3.729 -34.814 1.00 31.16 100 PHE A O 1
ATOM 815 N N . PRO A 1 101 ? 32.996 4.954 -35.639 1.00 38.41 101 PRO A N 1
ATOM 816 C CA . PRO A 1 101 ? 34.117 4.318 -34.961 1.00 38.41 101 PRO A CA 1
ATOM 817 C C . PRO A 1 101 ? 35.331 5.241 -34.996 1.00 38.41 101 PRO A C 1
ATOM 819 O O . PRO A 1 101 ? 35.761 5.637 -36.074 1.00 38.41 101 PRO A O 1
ATOM 822 N N . LEU A 1 102 ? 35.837 5.599 -33.817 1.00 32.94 102 LEU A N 1
ATOM 823 C CA . LEU A 1 102 ? 37.231 5.928 -33.486 1.00 32.94 102 LEU A CA 1
ATOM 824 C C . LEU A 1 102 ? 37.227 6.621 -32.117 1.00 32.94 102 LEU A C 1
ATOM 826 O O . LEU A 1 102 ? 36.420 7.519 -31.896 1.00 32.94 102 LEU A O 1
ATOM 830 N N . LEU A 1 103 ? 38.177 6.221 -31.263 1.00 28.06 103 LEU A N 1
ATOM 831 C CA . LEU A 1 103 ? 38.451 6.679 -29.889 1.00 28.06 103 LEU A CA 1
ATOM 832 C C . LEU A 1 103 ? 37.728 5.881 -28.789 1.00 28.06 103 LEU A C 1
ATOM 834 O O . LEU A 1 103 ? 36.673 6.267 -28.305 1.00 28.06 103 LEU A O 1
ATOM 838 N N . CYS A 1 104 ? 38.325 4.783 -28.326 1.00 24.92 104 CYS A N 1
ATOM 839 C CA . CYS A 1 104 ? 39.307 4.868 -27.241 1.00 24.92 104 CYS A CA 1
ATOM 840 C C . CYS A 1 104 ? 39.867 3.466 -26.958 1.00 24.92 104 CYS A C 1
ATOM 842 O O . CYS A 1 104 ? 39.263 2.649 -26.270 1.00 24.92 104 CYS A O 1
ATOM 844 N N . GLU A 1 105 ? 41.029 3.204 -27.540 1.00 26.75 105 GLU A N 1
ATOM 845 C CA . GLU A 1 105 ? 41.981 2.211 -27.066 1.00 26.75 105 GLU A CA 1
ATOM 846 C C . GLU A 1 105 ? 42.874 2.946 -26.050 1.00 26.75 105 GLU A C 1
ATOM 848 O O . GLU A 1 105 ? 43.480 3.958 -26.404 1.00 26.75 105 GLU A O 1
ATOM 853 N N . SER A 1 106 ? 42.889 2.501 -24.789 1.00 28.03 106 SER A N 1
ATOM 854 C CA . SER A 1 106 ? 44.003 2.558 -23.814 1.00 28.03 106 SER A CA 1
ATOM 855 C C . SER A 1 106 ? 43.540 2.798 -22.367 1.00 28.03 106 SER A C 1
ATOM 857 O O . SER A 1 106 ? 42.704 3.656 -22.103 1.00 28.03 106 SER A O 1
ATOM 859 N N . ALA A 1 107 ? 44.187 2.055 -21.454 1.00 25.22 107 ALA A N 1
ATOM 860 C CA . ALA A 1 107 ? 44.079 2.040 -19.986 1.00 25.22 107 ALA A CA 1
ATOM 861 C C . ALA A 1 107 ? 42.907 1.177 -19.450 1.00 25.22 107 ALA A C 1
ATOM 863 O O . ALA A 1 107 ? 41.750 1.525 -19.624 1.00 25.22 107 ALA A O 1
ATOM 864 N N . CYS A 1 108 ? 43.086 0.018 -18.803 1.00 24.52 108 CYS A N 1
ATOM 865 C CA . CYS A 1 108 ? 44.215 -0.498 -18.028 1.00 24.52 108 CYS A CA 1
ATOM 866 C C . CYS A 1 108 ? 44.259 -2.040 -18.063 1.00 24.52 108 CYS A C 1
ATOM 868 O O . CYS A 1 108 ? 43.493 -2.692 -17.358 1.00 24.52 108 CYS A O 1
ATOM 870 N N . ASP A 1 109 ? 45.225 -2.604 -18.787 1.00 25.02 109 ASP A N 1
ATOM 871 C CA . ASP A 1 109 ? 45.855 -3.870 -18.405 1.00 25.02 109 ASP A CA 1
ATOM 872 C C . ASP A 1 109 ? 46.996 -3.535 -17.440 1.00 25.02 109 ASP A C 1
ATOM 874 O O . ASP A 1 109 ? 48.060 -3.079 -17.856 1.00 25.02 109 ASP A O 1
ATOM 878 N N . SER A 1 110 ? 46.770 -3.702 -16.138 1.00 29.55 110 SER A N 1
ATOM 879 C CA . SER A 1 110 ? 47.853 -3.816 -15.156 1.00 29.55 110 SER A CA 1
ATOM 880 C C . SER A 1 110 ? 47.304 -4.333 -13.831 1.00 29.55 110 SER A C 1
ATOM 882 O O . SER A 1 110 ? 46.791 -3.551 -13.036 1.00 29.55 110 SER A O 1
ATOM 884 N N . ALA A 1 111 ? 47.378 -5.651 -13.617 1.00 26.84 111 ALA A N 1
ATOM 885 C CA . ALA A 1 111 ? 47.670 -6.268 -12.314 1.00 26.84 111 ALA A CA 1
ATOM 886 C C . ALA A 1 111 ? 47.550 -7.802 -12.389 1.00 26.84 111 ALA A C 1
ATOM 888 O O . ALA A 1 111 ? 46.685 -8.399 -11.758 1.00 26.84 111 ALA A O 1
ATOM 889 N N . TYR A 1 112 ? 48.432 -8.463 -13.143 1.00 32.38 112 TYR A N 1
ATOM 890 C CA . TYR A 1 112 ? 48.731 -9.879 -12.898 1.00 32.38 112 TYR A CA 1
ATOM 891 C C . TYR A 1 112 ? 50.116 -10.237 -13.445 1.00 32.38 112 TYR A C 1
ATOM 893 O O . TYR A 1 112 ? 50.230 -10.811 -14.517 1.00 32.38 112 TYR A O 1
ATOM 901 N N . SER A 1 113 ? 51.176 -9.822 -12.742 1.00 31.39 113 SER A N 1
ATOM 902 C CA . SER A 1 113 ? 52.431 -10.581 -12.581 1.00 31.39 113 SER A CA 1
ATOM 903 C C . SER A 1 113 ? 53.464 -9.727 -11.834 1.00 31.39 113 SER A C 1
ATOM 905 O O . SER A 1 113 ? 54.184 -8.929 -12.428 1.00 31.39 113 SER A O 1
ATOM 907 N N . ALA A 1 114 ? 53.528 -9.879 -10.513 1.00 30.97 114 ALA A N 1
ATOM 908 C CA . ALA A 1 114 ? 54.679 -9.466 -9.711 1.00 30.97 114 ALA A CA 1
ATOM 909 C C . ALA A 1 114 ? 54.788 -10.391 -8.492 1.00 30.97 114 ALA A C 1
ATOM 911 O O . ALA A 1 114 ? 54.626 -9.986 -7.345 1.00 30.97 114 ALA A O 1
ATOM 912 N N . ALA A 1 115 ? 55.015 -11.676 -8.762 1.00 38.88 115 ALA A N 1
ATOM 913 C CA . ALA A 1 115 ? 55.620 -12.568 -7.788 1.00 38.88 115 ALA A CA 1
ATOM 914 C C . ALA A 1 115 ? 57.143 -12.461 -7.935 1.00 38.88 115 ALA A C 1
ATOM 916 O O . ALA A 1 115 ? 57.650 -12.532 -9.050 1.00 38.88 115 ALA A O 1
ATOM 917 N N . GLN A 1 116 ? 57.827 -12.372 -6.790 1.00 42.53 116 GLN A N 1
ATOM 918 C CA . GLN A 1 116 ? 59.284 -12.349 -6.566 1.00 42.53 116 GLN A CA 1
ATOM 919 C C . GLN A 1 116 ? 59.932 -10.963 -6.402 1.00 42.53 116 GLN A C 1
ATOM 921 O O . GLN A 1 116 ? 60.634 -10.464 -7.276 1.00 42.53 116 GLN A O 1
ATOM 926 N N . ALA A 1 117 ? 59.801 -10.414 -5.189 1.00 44.97 117 ALA A N 1
ATOM 927 C CA . ALA A 1 117 ? 60.839 -9.604 -4.550 1.00 44.97 117 ALA A CA 1
ATOM 928 C C . ALA A 1 117 ? 60.846 -9.856 -3.014 1.00 44.97 117 ALA A C 1
ATOM 930 O O . ALA A 1 117 ? 59.789 -10.154 -2.453 1.00 44.97 117 ALA A O 1
ATOM 931 N N . PRO A 1 118 ? 62.020 -9.816 -2.350 1.00 52.38 118 PRO A N 1
ATOM 932 C CA . PRO A 1 118 ? 62.243 -10.235 -0.953 1.00 52.38 118 PRO A CA 1
ATOM 933 C C . PRO A 1 118 ? 61.678 -9.257 0.104 1.00 52.38 118 PRO A C 1
ATOM 935 O O . PRO A 1 118 ? 61.344 -8.121 -0.236 1.00 52.38 118 PRO A O 1
ATOM 938 N N . PRO A 1 119 ? 61.565 -9.671 1.388 1.00 48.03 119 PRO A N 1
ATOM 939 C CA . PRO A 1 119 ? 60.799 -8.944 2.398 1.00 48.03 119 PRO A CA 1
ATOM 940 C C . PRO A 1 119 ? 61.458 -7.608 2.753 1.00 48.03 119 PRO A C 1
ATOM 942 O O . PRO A 1 119 ? 62.560 -7.565 3.297 1.00 48.03 119 PRO A O 1
ATOM 945 N N . SER A 1 120 ? 60.751 -6.519 2.461 1.00 53.84 120 SER A N 1
ATOM 946 C CA . SER A 1 120 ? 61.048 -5.182 2.967 1.00 53.84 120 SER A CA 1
ATOM 947 C C . SER A 1 120 ? 60.131 -4.897 4.156 1.00 53.84 120 SER A C 1
ATOM 949 O O . SER A 1 120 ? 58.917 -5.082 4.077 1.00 53.84 120 SER A O 1
ATOM 951 N N . THR A 1 121 ? 60.734 -4.497 5.271 1.00 57.44 121 THR A N 1
ATOM 952 C CA . THR A 1 121 ? 60.081 -4.053 6.504 1.00 57.44 121 THR A CA 1
ATOM 953 C C . THR A 1 121 ? 59.111 -2.908 6.208 1.00 57.44 121 THR A C 1
ATOM 955 O O . THR A 1 121 ? 59.542 -1.805 5.880 1.00 57.44 121 THR A O 1
ATOM 958 N N . TYR A 1 122 ? 57.808 -3.172 6.318 1.00 53.34 122 TYR A N 1
ATOM 959 C CA . TYR A 1 122 ? 56.746 -2.183 6.130 1.00 53.34 122 TYR A CA 1
ATOM 960 C C . TYR A 1 122 ? 56.279 -1.669 7.499 1.00 53.34 122 TYR A C 1
ATOM 962 O O . TYR A 1 122 ? 55.895 -2.459 8.364 1.00 53.34 122 TYR A O 1
ATOM 970 N N . GLU A 1 123 ? 56.336 -0.351 7.701 1.00 53.59 123 GLU A N 1
ATOM 971 C CA . GLU A 1 123 ? 55.639 0.335 8.793 1.00 53.59 123 GLU A CA 1
ATOM 972 C C . GLU A 1 123 ? 54.117 0.178 8.617 1.00 53.59 123 GLU A C 1
ATOM 974 O O . GLU A 1 123 ? 53.629 0.238 7.487 1.00 53.59 123 GLU A O 1
ATOM 979 N N . PRO A 1 124 ? 53.337 -0.022 9.694 1.00 60.91 124 PRO A N 1
ATOM 980 C CA . PRO A 1 124 ? 51.900 -0.234 9.584 1.00 60.91 124 PRO A CA 1
ATOM 981 C C . PRO A 1 124 ? 51.201 1.051 9.121 1.00 60.91 124 PRO A C 1
ATOM 983 O O . PRO A 1 124 ? 50.983 1.982 9.894 1.00 60.91 124 PRO A O 1
ATOM 986 N N . ALA A 1 125 ? 50.833 1.082 7.841 1.00 60.53 125 ALA A N 1
ATOM 987 C CA . ALA A 1 125 ? 49.912 2.061 7.293 1.00 60.53 125 ALA A CA 1
ATOM 988 C C . ALA A 1 125 ? 48.555 1.923 8.001 1.00 60.53 125 ALA A C 1
ATOM 990 O O . ALA A 1 125 ? 47.974 0.838 8.054 1.00 60.53 125 ALA A O 1
ATOM 991 N N . HIS A 1 126 ? 48.064 3.028 8.560 1.00 64.69 126 HIS A N 1
ATOM 992 C CA . HIS A 1 126 ? 46.708 3.129 9.078 1.00 64.69 126 HIS A CA 1
ATOM 993 C C . HIS A 1 126 ? 45.718 2.874 7.940 1.00 64.69 126 HIS A C 1
ATOM 995 O O . HIS A 1 126 ? 45.562 3.699 7.041 1.00 64.69 126 HIS A O 1
ATOM 1001 N N . ASP A 1 127 ? 45.084 1.708 7.995 1.00 63.19 127 ASP A N 1
ATOM 1002 C CA . ASP A 1 127 ? 44.026 1.285 7.091 1.00 63.19 127 ASP A CA 1
ATOM 1003 C C . ASP A 1 127 ? 42.851 2.278 7.215 1.00 63.19 127 ASP A C 1
ATOM 1005 O O . ASP A 1 127 ? 42.323 2.456 8.322 1.00 63.19 127 ASP A O 1
ATOM 1009 N N . PRO A 1 128 ? 42.460 3.003 6.150 1.00 67.19 128 PRO A N 1
ATOM 1010 C CA . PRO A 1 128 ? 41.275 3.839 6.195 1.00 67.19 128 PRO A CA 1
ATOM 1011 C C . PRO A 1 128 ? 40.064 2.917 6.329 1.00 67.19 128 PRO A C 1
ATOM 1013 O O . PRO A 1 128 ? 39.631 2.299 5.359 1.00 67.19 128 PRO A O 1
ATOM 1016 N N . THR A 1 129 ? 39.528 2.825 7.550 1.00 71.00 129 THR A N 1
ATOM 1017 C CA . THR A 1 129 ? 38.273 2.137 7.861 1.00 71.00 129 THR A CA 1
ATOM 1018 C C . THR A 1 129 ? 37.255 2.427 6.755 1.00 71.00 129 THR A C 1
ATOM 1020 O O . THR A 1 129 ? 36.930 3.603 6.558 1.00 71.00 129 THR A O 1
ATOM 1023 N N . PRO A 1 130 ? 36.752 1.406 6.032 1.00 64.75 130 PRO A N 1
ATOM 1024 C CA . PRO A 1 130 ? 35.741 1.594 5.006 1.00 64.75 130 PRO A CA 1
ATOM 1025 C C . PRO A 1 130 ? 34.575 2.346 5.635 1.00 64.75 130 PRO A C 1
ATOM 1027 O O . PRO A 1 130 ? 33.951 1.854 6.579 1.00 64.75 130 PRO A O 1
ATOM 1030 N N . SER A 1 131 ? 34.336 3.575 5.179 1.00 66.62 131 SER A N 1
ATOM 1031 C CA . SER A 1 131 ? 33.218 4.380 5.643 1.00 66.62 131 SER A CA 1
ATOM 1032 C C . SER A 1 131 ? 31.953 3.555 5.438 1.00 66.62 131 SER A C 1
ATOM 1034 O O . SER A 1 131 ? 31.625 3.170 4.316 1.00 66.62 131 SER A O 1
ATOM 1036 N N . ALA A 1 132 ? 31.295 3.203 6.547 1.00 61.66 132 ALA A N 1
ATOM 1037 C CA . ALA A 1 132 ? 30.083 2.401 6.516 1.00 61.66 132 ALA A CA 1
ATOM 1038 C C . ALA A 1 132 ? 29.111 3.019 5.496 1.00 61.66 132 ALA A C 1
ATOM 1040 O O . ALA A 1 132 ? 28.955 4.247 5.492 1.00 61.66 132 ALA A O 1
ATOM 1041 N N . PRO A 1 133 ? 28.494 2.210 4.613 1.00 62.91 133 PRO A N 1
ATOM 1042 C CA . PRO A 1 133 ? 27.567 2.729 3.620 1.00 62.91 133 PRO A CA 1
ATOM 1043 C C . PRO A 1 133 ? 26.510 3.583 4.330 1.00 62.91 133 PRO A C 1
ATOM 1045 O O . PRO A 1 133 ? 26.063 3.191 5.415 1.00 62.91 133 PRO A O 1
ATOM 1048 N N . PRO A 1 134 ? 26.146 4.753 3.770 1.00 63.91 134 PRO A N 1
ATOM 1049 C CA . PRO A 1 134 ? 25.217 5.679 4.402 1.00 63.91 134 PRO A CA 1
ATOM 1050 C C . PRO A 1 134 ? 23.959 4.917 4.815 1.00 63.91 134 PRO A C 1
ATOM 1052 O O . PRO A 1 134 ? 23.248 4.365 3.976 1.00 63.91 134 PRO A O 1
ATOM 1055 N N . GLN A 1 135 ? 23.731 4.823 6.125 1.00 53.09 135 GLN A N 1
ATOM 1056 C CA . GLN A 1 135 ? 22.534 4.189 6.651 1.00 53.09 135 GLN A CA 1
ATOM 1057 C C . GLN A 1 135 ? 21.350 5.051 6.223 1.00 53.09 135 GLN A C 1
ATOM 1059 O O . GLN A 1 135 ? 21.238 6.202 6.642 1.00 53.09 135 GLN A O 1
ATOM 1064 N N . GLU A 1 136 ? 20.488 4.511 5.361 1.00 60.62 136 GLU A N 1
ATOM 1065 C CA . GLU A 1 136 ? 19.193 5.117 5.067 1.00 60.62 136 GLU A CA 1
ATOM 1066 C C . GLU A 1 136 ? 18.401 5.176 6.376 1.00 60.62 136 GLU A C 1
ATOM 1068 O O . GLU A 1 136 ? 17.852 4.177 6.847 1.00 60.62 136 GLU A O 1
ATOM 1073 N N . THR A 1 137 ? 18.389 6.347 7.009 1.00 62.19 137 THR A N 1
ATOM 1074 C CA . THR A 1 137 ? 17.553 6.606 8.172 1.00 62.19 137 THR A CA 1
ATOM 1075 C C . THR A 1 137 ? 16.111 6.654 7.693 1.00 62.19 137 THR A C 1
ATOM 1077 O O . THR A 1 137 ? 15.675 7.595 7.027 1.00 62.19 137 THR A O 1
ATOM 1080 N N . PHE A 1 138 ? 15.359 5.596 7.993 1.00 62.78 138 PHE A N 1
ATOM 1081 C CA . PHE A 1 138 ? 13.926 5.604 7.749 1.00 62.78 138 PHE A CA 1
ATOM 1082 C C . PHE A 1 138 ? 13.302 6.751 8.553 1.00 62.78 138 PHE A C 1
ATOM 1084 O O . PHE A 1 138 ? 13.650 6.926 9.725 1.00 62.78 138 PHE A O 1
ATOM 1091 N N . PRO A 1 139 ? 12.403 7.550 7.951 1.00 73.00 139 PRO A N 1
ATOM 1092 C CA . PRO A 1 139 ? 11.698 8.585 8.689 1.00 73.00 139 PRO A CA 1
ATOM 1093 C C . PRO A 1 139 ? 10.999 7.951 9.895 1.00 73.00 139 PRO A C 1
ATOM 1095 O O . PRO A 1 139 ? 10.413 6.874 9.780 1.00 73.00 139 PRO A O 1
ATOM 1098 N N . HIS A 1 140 ? 11.083 8.599 11.057 1.00 79.19 140 HIS A N 1
ATOM 1099 C CA . HIS A 1 140 ? 10.346 8.167 12.240 1.00 79.19 140 HIS A CA 1
ATOM 1100 C C . HIS A 1 140 ? 8.841 8.283 11.954 1.00 79.19 140 HIS A C 1
ATOM 1102 O O . HIS A 1 140 ? 8.287 9.379 11.877 1.00 79.19 140 HIS A O 1
ATOM 1108 N N . ILE A 1 141 ? 8.199 7.137 11.720 1.00 85.94 141 ILE A N 1
ATOM 1109 C CA . ILE A 1 141 ? 6.761 7.030 11.460 1.00 85.94 141 ILE A CA 1
ATOM 1110 C C . ILE A 1 141 ? 6.058 6.857 12.803 1.00 85.94 141 ILE A C 1
ATOM 1112 O O . ILE A 1 141 ? 5.957 5.751 13.339 1.00 85.94 141 ILE A O 1
ATOM 1116 N N . ASP A 1 142 ? 5.573 7.974 13.338 1.00 90.69 142 ASP A N 1
ATOM 1117 C CA . ASP A 1 142 ? 4.910 8.016 14.645 1.00 90.69 142 ASP A CA 1
ATOM 1118 C C . ASP A 1 142 ? 3.406 8.285 14.560 1.00 90.69 142 ASP A C 1
ATOM 1120 O O . ASP A 1 142 ? 2.698 8.165 15.562 1.00 90.69 142 ASP A O 1
ATOM 1124 N N . THR A 1 143 ? 2.888 8.611 13.372 1.00 95.94 143 THR A N 1
ATOM 1125 C CA . THR A 1 143 ? 1.474 8.961 13.188 1.00 95.94 143 THR A CA 1
ATOM 1126 C C . THR A 1 143 ? 0.730 7.923 12.340 1.00 95.94 143 THR A C 1
ATOM 1128 O O . THR A 1 143 ? 1.295 7.391 11.383 1.00 95.94 143 THR A O 1
ATOM 1131 N N . PRO A 1 144 ? -0.563 7.659 12.615 1.00 96.12 144 PRO A N 1
ATOM 1132 C CA . PRO A 1 144 ? -1.376 6.772 11.778 1.00 96.12 144 PRO A CA 1
ATOM 1133 C C . PRO A 1 144 ? -1.434 7.210 10.308 1.00 96.12 144 PRO A C 1
ATOM 1135 O O . PRO A 1 144 ? -1.438 6.369 9.414 1.00 96.12 144 PRO A O 1
ATOM 1138 N N . GLN A 1 145 ? -1.439 8.523 10.055 1.00 96.19 145 GLN A N 1
ATOM 1139 C CA . GLN A 1 145 ? -1.432 9.079 8.703 1.00 96.19 145 GLN A CA 1
ATOM 1140 C C . GLN A 1 145 ? -0.137 8.732 7.954 1.00 96.19 145 GLN A C 1
ATOM 1142 O O . GLN A 1 145 ? -0.211 8.212 6.846 1.00 96.19 145 GLN A O 1
ATOM 1147 N N . SER A 1 146 ? 1.037 8.940 8.564 1.00 96.19 146 SER A N 1
ATOM 1148 C CA . SER A 1 146 ? 2.326 8.618 7.923 1.00 96.19 146 SER A CA 1
ATOM 1149 C C . SER A 1 146 ? 2.498 7.116 7.675 1.00 96.19 146 SER A C 1
ATOM 1151 O O . SER A 1 146 ? 3.058 6.712 6.656 1.00 96.19 146 SER A O 1
ATOM 1153 N N . PHE A 1 147 ? 1.949 6.272 8.555 1.00 96.88 147 PHE A N 1
ATOM 1154 C CA . PHE A 1 147 ? 1.858 4.830 8.325 1.00 96.88 147 PHE A CA 1
ATOM 1155 C C . PHE A 1 147 ? 1.027 4.494 7.075 1.00 96.88 147 PHE A C 1
ATOM 1157 O O . PHE A 1 147 ? 1.469 3.709 6.233 1.00 96.88 147 PHE A O 1
ATOM 1164 N N . LEU A 1 148 ? -0.152 5.105 6.919 1.00 97.81 148 LEU A N 1
ATOM 1165 C CA . LEU A 1 148 ? -1.008 4.883 5.750 1.00 97.81 148 LEU A CA 1
ATOM 1166 C C . LEU A 1 148 ? -0.375 5.411 4.460 1.00 97.81 148 LEU A C 1
ATOM 1168 O O . LEU A 1 148 ? -0.387 4.710 3.449 1.00 97.81 148 LEU A O 1
ATOM 1172 N N . GLU A 1 149 ? 0.220 6.603 4.502 1.00 96.62 149 GLU A N 1
ATOM 1173 C CA . GLU A 1 149 ? 0.969 7.176 3.380 1.00 96.62 149 GLU A CA 1
ATOM 1174 C C . GLU A 1 149 ? 2.084 6.225 2.926 1.00 96.62 149 GLU A C 1
ATOM 1176 O O . GLU A 1 149 ? 2.185 5.930 1.734 1.00 96.62 149 GLU A O 1
ATOM 1181 N N . MET A 1 150 ? 2.850 5.654 3.865 1.00 96.69 150 MET A N 1
ATOM 1182 C CA . MET A 1 150 ? 3.875 4.656 3.551 1.00 96.69 150 MET A CA 1
ATOM 1183 C C . MET A 1 150 ? 3.282 3.433 2.839 1.00 96.69 150 MET A C 1
ATOM 1185 O O . MET A 1 150 ? 3.825 2.998 1.824 1.00 96.69 150 MET A O 1
ATOM 1189 N N . GLY A 1 151 ? 2.176 2.878 3.341 1.00 96.62 151 GLY A N 1
ATOM 1190 C CA . GLY A 1 151 ? 1.536 1.707 2.734 1.00 96.62 151 GLY A CA 1
ATOM 1191 C C . GLY A 1 151 ? 1.012 1.972 1.320 1.00 96.62 151 GLY A C 1
ATOM 1192 O O . GLY A 1 151 ? 1.195 1.146 0.423 1.00 96.62 151 GLY A O 1
ATOM 1193 N N . ILE A 1 152 ? 0.418 3.145 1.096 1.00 96.50 152 ILE A N 1
ATOM 1194 C CA . ILE A 1 152 ? -0.059 3.583 -0.222 1.00 96.50 152 ILE A CA 1
ATOM 1195 C C . ILE A 1 152 ? 1.112 3.744 -1.201 1.00 96.50 152 ILE A C 1
ATOM 1197 O O . ILE A 1 152 ? 1.051 3.250 -2.331 1.00 96.50 152 ILE A O 1
ATOM 1201 N N . GLU A 1 153 ? 2.207 4.369 -0.766 1.00 95.81 153 GLU A N 1
ATOM 1202 C CA . GLU A 1 153 ? 3.412 4.521 -1.584 1.00 95.81 153 GLU A CA 1
ATOM 1203 C C . GLU A 1 153 ? 4.045 3.176 -1.955 1.00 95.81 153 GLU A C 1
ATOM 1205 O O . GLU A 1 153 ? 4.489 2.999 -3.091 1.00 95.81 153 GLU A O 1
ATOM 1210 N N . ILE A 1 154 ? 4.072 2.212 -1.029 1.00 96.50 154 ILE A N 1
ATOM 1211 C CA . ILE A 1 154 ? 4.566 0.859 -1.310 1.00 96.50 154 ILE A CA 1
ATOM 1212 C C . ILE A 1 154 ? 3.691 0.191 -2.378 1.00 96.50 154 ILE A C 1
ATOM 1214 O O . ILE A 1 154 ? 4.232 -0.343 -3.346 1.00 96.50 154 ILE A O 1
ATOM 1218 N N . GLN A 1 155 ? 2.359 0.265 -2.270 1.00 96.06 155 GLN A N 1
ATOM 1219 C CA . GLN A 1 155 ? 1.462 -0.280 -3.298 1.00 96.06 155 GLN A CA 1
ATOM 1220 C C . GLN A 1 155 ? 1.668 0.383 -4.667 1.00 96.06 155 GLN A C 1
ATOM 1222 O O . GLN A 1 155 ? 1.615 -0.286 -5.701 1.00 96.06 155 GLN A O 1
ATOM 1227 N N . HIS A 1 156 ? 1.911 1.695 -4.699 1.00 94.38 156 HIS A N 1
ATOM 1228 C CA . HIS A 1 156 ? 2.250 2.392 -5.937 1.00 94.38 156 HIS A CA 1
ATOM 1229 C C . HIS A 1 156 ? 3.580 1.883 -6.517 1.00 94.38 156 HIS A C 1
ATOM 1231 O O . HIS A 1 156 ? 3.640 1.524 -7.693 1.00 94.38 156 HIS A O 1
ATOM 1237 N N . ALA A 1 157 ? 4.621 1.763 -5.689 1.00 95.62 157 ALA A N 1
ATOM 1238 C CA . ALA A 1 157 ? 5.917 1.233 -6.104 1.00 95.62 157 ALA A CA 1
ATOM 1239 C C . ALA A 1 157 ? 5.827 -0.220 -6.609 1.00 95.62 157 ALA A C 1
ATOM 1241 O O . ALA A 1 157 ? 6.469 -0.552 -7.605 1.00 95.62 157 ALA A O 1
ATOM 1242 N N . GLN A 1 158 ? 4.993 -1.064 -5.989 1.00 96.38 158 GLN A N 1
ATOM 1243 C CA . GLN A 1 158 ? 4.698 -2.420 -6.466 1.00 96.38 158 GLN A CA 1
ATOM 1244 C C . GLN A 1 158 ? 4.084 -2.404 -7.870 1.00 96.38 158 GLN A C 1
ATOM 1246 O O . GLN A 1 158 ? 4.554 -3.137 -8.739 1.00 96.38 158 GLN A O 1
ATOM 1251 N N . ARG A 1 159 ? 3.089 -1.539 -8.130 1.00 94.69 159 ARG A N 1
ATOM 1252 C CA . ARG A 1 159 ? 2.465 -1.404 -9.461 1.00 94.69 159 ARG A CA 1
ATOM 1253 C C . ARG A 1 159 ? 3.465 -0.958 -10.525 1.00 94.69 159 ARG A C 1
ATOM 1255 O O . ARG A 1 159 ? 3.513 -1.556 -11.595 1.00 94.69 159 ARG A O 1
ATOM 1262 N N . VAL A 1 160 ? 4.281 0.052 -10.223 1.00 94.12 160 VAL A N 1
ATOM 1263 C CA . VAL A 1 160 ? 5.308 0.559 -11.149 1.00 94.12 160 VAL A CA 1
ATOM 1264 C C . VAL A 1 160 ? 6.367 -0.506 -11.431 1.00 94.12 160 VAL A C 1
ATOM 1266 O O . VAL A 1 160 ? 6.772 -0.689 -12.577 1.00 94.12 160 VAL A O 1
ATOM 1269 N N . LEU A 1 161 ? 6.820 -1.230 -10.404 1.00 94.75 161 LEU A N 1
ATOM 1270 C CA . LEU A 1 161 ? 7.804 -2.295 -10.572 1.00 94.75 161 LEU A CA 1
ATOM 1271 C C . LEU A 1 161 ? 7.235 -3.465 -11.378 1.00 94.75 161 LEU A C 1
ATOM 1273 O O . LEU A 1 161 ? 7.908 -3.942 -12.286 1.00 94.75 161 LEU A O 1
ATOM 1277 N N . LYS A 1 162 ? 5.997 -3.882 -11.086 1.00 94.69 162 LYS A N 1
ATOM 1278 C CA . LYS A 1 162 ? 5.284 -4.905 -11.857 1.00 94.69 162 LYS A CA 1
ATOM 1279 C C . LYS A 1 162 ? 5.193 -4.508 -13.326 1.00 94.69 162 LYS A C 1
ATOM 1281 O O . LYS A 1 162 ? 5.619 -5.267 -14.180 1.00 94.69 162 LYS A O 1
ATOM 1286 N N . TYR A 1 163 ? 4.754 -3.282 -13.605 1.00 92.81 163 TYR A N 1
ATOM 1287 C CA . TYR A 1 163 ? 4.685 -2.767 -14.969 1.00 92.81 163 TYR A CA 1
ATOM 1288 C C . TYR A 1 163 ? 6.036 -2.818 -15.693 1.00 92.81 163 TYR A C 1
ATOM 1290 O O . TYR A 1 163 ? 6.107 -3.211 -16.851 1.00 92.81 163 TYR A O 1
ATOM 1298 N N . LYS A 1 164 ? 7.123 -2.449 -15.007 1.00 93.06 164 LYS A N 1
ATOM 1299 C CA . LYS A 1 164 ? 8.475 -2.491 -15.582 1.00 93.06 164 LYS A CA 1
ATOM 1300 C C . LYS A 1 164 ? 8.956 -3.913 -15.840 1.00 93.06 164 LYS A C 1
ATOM 1302 O O . LYS A 1 164 ? 9.677 -4.112 -16.808 1.00 93.06 164 LYS A O 1
ATOM 1307 N N . LEU A 1 1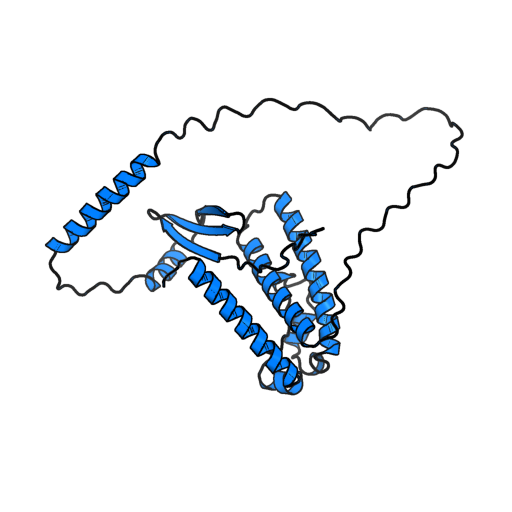65 ? 8.582 -4.876 -15.006 1.00 91.69 165 LEU A N 1
ATOM 1308 C CA . LEU A 1 165 ? 8.889 -6.285 -15.250 1.00 91.69 165 LEU A CA 1
ATOM 1309 C C . LEU A 1 165 ? 8.085 -6.811 -16.445 1.00 91.69 165 LEU A C 1
ATOM 1311 O O . LEU A 1 165 ? 8.671 -7.396 -17.344 1.00 91.69 165 LEU A O 1
ATOM 1315 N N . ASP A 1 166 ? 6.788 -6.508 -16.503 1.00 91.00 166 ASP A N 1
ATOM 1316 C CA . ASP A 1 166 ? 5.900 -6.955 -17.582 1.00 91.00 166 ASP A CA 1
ATOM 1317 C C . ASP A 1 166 ? 6.262 -6.321 -18.943 1.00 91.00 166 ASP A C 1
ATOM 1319 O O . ASP A 1 166 ? 6.091 -6.942 -19.987 1.00 91.00 166 ASP A O 1
ATOM 1323 N N . ALA A 1 167 ? 6.762 -5.079 -18.956 1.00 92.31 167 ALA A N 1
ATOM 1324 C CA . ALA A 1 167 ? 7.144 -4.372 -20.182 1.00 92.31 167 ALA A CA 1
ATOM 1325 C C . ALA A 1 167 ? 8.511 -4.795 -20.753 1.00 92.31 167 ALA A C 1
ATOM 1327 O O . ALA A 1 167 ? 8.803 -4.491 -21.908 1.00 92.31 167 ALA A O 1
ATOM 1328 N N . ASN A 1 168 ? 9.360 -5.452 -19.958 1.00 89.31 168 ASN A N 1
ATOM 1329 C CA . ASN A 1 168 ? 10.700 -5.871 -20.367 1.00 89.31 168 ASN A CA 1
ATOM 1330 C C . ASN A 1 168 ? 10.779 -7.401 -20.354 1.00 89.31 168 ASN A C 1
ATOM 1332 O O . ASN A 1 168 ? 11.362 -7.976 -19.442 1.00 89.31 168 ASN A O 1
ATOM 1336 N N . GLU A 1 169 ? 10.187 -8.046 -21.362 1.00 86.19 169 GLU A N 1
ATOM 1337 C CA . GLU A 1 169 ? 10.252 -9.507 -21.522 1.00 86.19 169 GLU A CA 1
ATOM 1338 C C . GLU A 1 169 ? 11.709 -9.989 -21.697 1.00 86.19 169 GLU A C 1
ATOM 1340 O O . GLU A 1 169 ? 12.092 -10.991 -21.102 1.00 86.19 169 GLU A O 1
ATOM 1345 N N . ASP A 1 170 ? 12.547 -9.182 -22.368 1.00 86.56 170 ASP A N 1
ATOM 1346 C CA . ASP A 1 170 ? 14.000 -9.373 -22.504 1.00 86.56 170 ASP A CA 1
ATOM 1347 C C . ASP A 1 170 ? 14.770 -8.101 -22.079 1.00 86.56 170 ASP A C 1
ATOM 1349 O O . ASP A 1 170 ? 15.195 -7.306 -22.929 1.00 86.56 170 ASP A O 1
ATOM 1353 N N . PRO A 1 171 ? 14.938 -7.835 -20.770 1.00 85.75 171 PRO A N 1
ATOM 1354 C CA . PRO A 1 171 ? 15.687 -6.677 -20.305 1.00 85.75 171 PRO A CA 1
ATOM 1355 C C . PRO A 1 171 ? 17.160 -6.789 -20.705 1.00 85.75 171 PRO A C 1
ATOM 1357 O O . PRO A 1 171 ? 17.777 -7.849 -20.618 1.00 85.75 171 PRO A O 1
ATOM 1360 N N . GLU A 1 172 ? 17.771 -5.667 -21.067 1.00 90.62 172 GLU A N 1
ATOM 1361 C CA . GLU A 1 172 ? 19.223 -5.609 -21.213 1.00 90.62 172 GLU A CA 1
ATOM 1362 C C . GLU A 1 172 ? 19.908 -5.927 -19.862 1.00 90.62 172 GLU A C 1
ATOM 1364 O O . GLU A 1 172 ? 19.378 -5.532 -18.818 1.00 90.62 172 GLU A O 1
ATOM 1369 N N . PRO A 1 173 ? 21.077 -6.602 -19.820 1.00 90.19 173 PRO A N 1
ATOM 1370 C CA . PRO A 1 173 ? 21.726 -7.015 -18.569 1.00 90.19 173 PRO A CA 1
ATOM 1371 C C . PRO A 1 173 ? 21.836 -5.926 -17.489 1.00 90.19 173 PRO A C 1
ATOM 1373 O O . PRO A 1 173 ? 21.625 -6.201 -16.309 1.00 90.19 173 PRO A O 1
ATOM 1376 N N . TYR A 1 174 ? 22.093 -4.668 -17.864 1.00 89.75 174 TYR A N 1
ATOM 1377 C CA . TYR A 1 174 ? 22.162 -3.568 -16.892 1.00 89.75 174 TYR A CA 1
ATOM 1378 C C . TYR A 1 174 ? 20.796 -3.203 -16.282 1.00 89.75 174 TYR A C 1
ATOM 1380 O O . TYR A 1 174 ? 20.734 -2.687 -15.164 1.00 89.75 174 TYR A O 1
ATOM 1388 N N . MET A 1 175 ? 19.689 -3.451 -16.988 1.00 90.38 175 MET A N 1
ATOM 1389 C CA . MET A 1 175 ? 18.338 -3.189 -16.487 1.00 90.38 175 MET A CA 1
ATOM 1390 C C . MET A 1 175 ? 17.967 -4.157 -15.369 1.00 90.38 175 MET A C 1
ATOM 1392 O O . MET A 1 175 ? 17.306 -3.739 -14.419 1.00 90.38 175 MET A O 1
ATOM 1396 N N . PHE A 1 176 ? 18.443 -5.405 -15.426 1.00 89.69 176 PHE A N 1
ATOM 1397 C CA . PHE A 1 176 ? 18.243 -6.378 -14.350 1.00 89.69 176 PHE A CA 1
ATOM 1398 C C . PHE A 1 176 ? 18.814 -5.885 -13.025 1.00 89.69 176 PHE A C 1
ATOM 1400 O O . PHE A 1 176 ? 18.094 -5.880 -12.031 1.00 89.69 176 PHE A O 1
ATOM 1407 N N . VAL A 1 177 ? 20.048 -5.367 -13.026 1.00 92.00 177 VAL A N 1
ATOM 1408 C CA . VAL A 1 177 ? 20.684 -4.822 -11.815 1.00 92.00 177 VAL A CA 1
ATOM 1409 C C . VAL A 1 177 ? 19.822 -3.712 -11.205 1.00 92.00 177 VAL A C 1
ATOM 1411 O O . VAL A 1 177 ? 19.500 -3.752 -10.020 1.00 92.00 177 VAL A O 1
ATOM 1414 N N . ARG A 1 178 ? 19.340 -2.770 -12.026 1.00 92.25 178 ARG A N 1
ATOM 1415 C CA . ARG A 1 178 ? 18.488 -1.658 -11.557 1.00 92.25 178 ARG A CA 1
ATOM 1416 C C . ARG A 1 178 ? 17.114 -2.123 -11.072 1.00 92.25 178 ARG A C 1
ATOM 1418 O O . ARG A 1 178 ? 16.520 -1.495 -10.194 1.00 92.25 178 ARG A O 1
ATOM 1425 N N . LEU A 1 179 ? 16.554 -3.174 -11.671 1.00 92.56 179 LEU A N 1
ATOM 1426 C CA . LEU A 1 179 ? 15.288 -3.762 -11.231 1.00 92.56 179 LEU A CA 1
ATOM 1427 C C . LEU A 1 179 ? 15.460 -4.518 -9.913 1.00 92.56 179 LEU A C 1
ATOM 1429 O O . LEU A 1 179 ? 14.594 -4.414 -9.045 1.00 92.56 179 LEU A O 1
ATOM 1433 N N . ASP A 1 180 ? 16.575 -5.217 -9.732 1.00 91.94 180 ASP A N 1
ATOM 1434 C CA . ASP A 1 180 ? 16.877 -5.943 -8.504 1.00 91.94 180 ASP A CA 1
ATOM 1435 C C . ASP A 1 180 ? 17.185 -4.997 -7.342 1.00 91.94 180 ASP A C 1
ATOM 1437 O O . ASP A 1 180 ? 16.651 -5.192 -6.251 1.00 91.94 180 ASP A O 1
ATOM 1441 N N . GLU A 1 181 ? 17.903 -3.897 -7.574 1.00 93.44 181 GLU A N 1
ATOM 1442 C CA . GLU A 1 181 ? 18.053 -2.816 -6.588 1.00 93.44 181 GLU A CA 1
ATOM 1443 C C . GLU A 1 181 ? 16.689 -2.292 -6.115 1.00 93.44 181 GLU A C 1
ATOM 1445 O O . GLU A 1 181 ? 16.439 -2.163 -4.913 1.00 93.44 181 GLU A O 1
ATOM 1450 N N . LYS A 1 182 ? 15.758 -2.059 -7.052 1.00 94.31 182 LYS A N 1
ATOM 1451 C CA . LYS A 1 182 ? 14.392 -1.617 -6.732 1.00 94.31 182 LYS A CA 1
ATOM 1452 C C . LYS A 1 182 ? 13.601 -2.673 -5.968 1.00 94.31 182 LYS A C 1
ATOM 1454 O O . LYS A 1 182 ? 12.882 -2.313 -5.037 1.00 94.31 182 LYS A O 1
ATOM 1459 N N . LYS A 1 183 ? 13.732 -3.957 -6.321 1.00 94.44 183 LYS A N 1
ATOM 1460 C CA . LYS A 1 183 ? 13.120 -5.065 -5.568 1.00 94.44 183 LYS A CA 1
ATOM 1461 C C . LYS A 1 183 ? 13.649 -5.103 -4.138 1.00 94.44 183 LYS A C 1
ATOM 1463 O O . LYS A 1 183 ? 12.851 -5.184 -3.212 1.00 94.44 183 LYS A O 1
ATOM 1468 N N . ILE A 1 184 ? 14.965 -5.007 -3.948 1.00 93.69 184 ILE A N 1
ATOM 1469 C CA . ILE A 1 184 ? 15.599 -5.033 -2.624 1.00 93.69 184 ILE A CA 1
ATOM 1470 C C . ILE A 1 184 ? 15.134 -3.839 -1.784 1.00 93.69 184 ILE A C 1
ATOM 1472 O O . ILE A 1 184 ? 14.723 -4.020 -0.637 1.00 93.69 184 ILE A O 1
ATOM 1476 N N . ALA A 1 185 ? 15.141 -2.629 -2.350 1.00 94.25 185 ALA A N 1
ATOM 1477 C CA . ALA A 1 185 ? 14.673 -1.428 -1.663 1.00 94.25 185 ALA A CA 1
ATOM 1478 C C . ALA A 1 185 ? 13.189 -1.536 -1.270 1.00 94.25 185 ALA A C 1
ATOM 1480 O O . ALA A 1 185 ? 12.813 -1.248 -0.132 1.00 94.25 185 ALA A O 1
ATOM 1481 N N . LEU A 1 186 ? 12.340 -2.011 -2.185 1.00 95.56 186 LEU A N 1
ATOM 1482 C CA . LEU A 1 186 ? 10.917 -2.203 -1.923 1.00 95.56 186 LEU A CA 1
ATOM 1483 C C . LEU A 1 186 ? 10.670 -3.301 -0.876 1.00 95.56 186 LEU A C 1
ATOM 1485 O O . LEU A 1 186 ? 9.850 -3.098 0.016 1.00 95.56 186 LEU A O 1
ATOM 1489 N N . LYS A 1 187 ? 11.425 -4.407 -0.910 1.00 94.31 187 LYS A N 1
ATOM 1490 C CA . LYS A 1 187 ? 11.362 -5.471 0.105 1.00 94.31 187 LYS A CA 1
ATOM 1491 C C . LYS A 1 187 ? 11.671 -4.929 1.502 1.00 94.31 187 LYS A C 1
ATOM 1493 O O . LYS A 1 187 ? 10.913 -5.185 2.433 1.00 94.31 187 LYS A O 1
ATOM 1498 N N . LYS A 1 188 ? 12.723 -4.113 1.642 1.00 94.38 188 LYS A N 1
ATOM 1499 C CA . LYS A 1 188 ? 13.050 -3.443 2.914 1.00 94.38 188 LYS A CA 1
ATOM 1500 C C . LYS A 1 188 ? 11.900 -2.558 3.403 1.00 94.38 188 LYS A C 1
ATOM 1502 O O . LYS A 1 188 ? 11.535 -2.628 4.571 1.00 94.38 188 LYS A O 1
ATOM 1507 N N . ARG A 1 189 ? 11.289 -1.764 2.512 1.00 95.44 189 ARG A N 1
ATOM 1508 C CA . ARG A 1 189 ? 10.134 -0.915 2.861 1.00 95.44 189 ARG A CA 1
ATOM 1509 C C . ARG A 1 189 ? 8.925 -1.730 3.317 1.00 95.44 189 ARG A C 1
ATOM 1511 O O . ARG A 1 189 ? 8.279 -1.329 4.280 1.00 95.44 189 ARG A O 1
ATOM 1518 N N . ILE A 1 190 ? 8.631 -2.852 2.655 1.00 94.62 190 ILE A N 1
ATOM 1519 C CA . ILE A 1 190 ? 7.526 -3.735 3.050 1.00 94.62 190 ILE A CA 1
ATOM 1520 C C . ILE A 1 190 ? 7.787 -4.333 4.433 1.00 94.62 190 ILE A C 1
ATOM 1522 O O . ILE A 1 190 ? 6.905 -4.269 5.282 1.00 94.62 190 ILE A O 1
ATOM 1526 N N . ALA A 1 191 ? 8.999 -4.824 4.701 1.00 93.19 191 ALA A N 1
ATOM 1527 C CA . ALA A 1 191 ? 9.352 -5.350 6.019 1.00 93.19 191 ALA A CA 1
ATOM 1528 C C . ALA A 1 191 ? 9.145 -4.302 7.131 1.00 93.19 191 ALA A C 1
ATOM 1530 O O . ALA A 1 191 ? 8.516 -4.592 8.151 1.00 93.19 191 ALA A O 1
ATOM 1531 N N . THR A 1 192 ? 9.590 -3.058 6.909 1.00 94.56 192 THR A N 1
ATOM 1532 C CA . THR A 1 192 ? 9.341 -1.939 7.835 1.00 94.56 192 THR A CA 1
ATOM 1533 C C . THR A 1 192 ? 7.845 -1.667 8.014 1.00 94.56 192 THR A C 1
ATOM 1535 O O . THR A 1 192 ? 7.378 -1.479 9.136 1.00 94.56 192 THR A O 1
ATOM 1538 N N . PHE A 1 193 ? 7.068 -1.679 6.930 1.00 95.88 193 PHE A N 1
ATOM 1539 C CA . PHE A 1 193 ? 5.621 -1.474 6.986 1.00 95.88 193 PHE A CA 1
ATOM 1540 C C . PHE A 1 193 ? 4.898 -2.582 7.766 1.00 95.88 193 PHE A C 1
ATOM 1542 O O . PHE A 1 193 ? 4.051 -2.276 8.603 1.00 95.88 193 PHE A O 1
ATOM 1549 N N . CYS A 1 194 ? 5.266 -3.851 7.569 1.00 93.94 194 CYS A N 1
ATOM 1550 C CA . CYS A 1 194 ? 4.727 -4.980 8.330 1.00 93.94 194 CYS A CA 1
ATOM 1551 C C . CYS A 1 194 ? 5.032 -4.851 9.832 1.00 93.94 194 CYS A C 1
ATOM 1553 O O . CYS A 1 194 ? 4.166 -5.109 10.667 1.00 93.94 194 CYS A O 1
ATOM 1555 N N . ALA A 1 195 ? 6.226 -4.376 10.201 1.00 93.44 195 ALA A N 1
ATOM 1556 C CA . ALA A 1 195 ? 6.546 -4.095 11.602 1.00 93.44 195 ALA A CA 1
ATOM 1557 C C . ALA A 1 195 ? 5.644 -2.989 12.192 1.00 93.44 195 ALA A C 1
ATOM 1559 O O . ALA A 1 195 ? 5.186 -3.095 13.331 1.00 93.44 195 ALA A O 1
ATOM 1560 N N . LEU A 1 196 ? 5.338 -1.948 11.410 1.00 95.31 196 LEU A N 1
ATOM 1561 C CA . LEU A 1 196 ? 4.430 -0.870 11.818 1.00 95.31 196 LEU A CA 1
ATOM 1562 C C . LEU A 1 196 ? 2.960 -1.314 11.865 1.00 95.31 196 LEU A C 1
ATOM 1564 O O . LEU A 1 196 ? 2.213 -0.837 12.723 1.00 95.31 196 LEU A O 1
ATOM 1568 N N . GLN A 1 197 ? 2.539 -2.252 11.013 1.00 95.81 197 GLN A N 1
ATOM 1569 C CA . GLN A 1 197 ? 1.190 -2.828 11.052 1.00 95.81 197 GLN A CA 1
ATOM 1570 C C . GLN A 1 197 ? 0.877 -3.450 12.412 1.00 95.81 197 GLN A C 1
ATOM 1572 O O . GLN A 1 197 ? -0.218 -3.242 12.927 1.00 95.81 197 GLN A O 1
ATOM 1577 N N . CYS A 1 198 ? 1.835 -4.125 13.050 1.00 93.38 198 CYS A N 1
ATOM 1578 C CA . CYS A 1 198 ? 1.645 -4.659 14.402 1.00 93.38 198 CYS A CA 1
ATOM 1579 C C . CYS A 1 198 ? 1.300 -3.569 15.433 1.00 93.38 198 CYS A C 1
ATOM 1581 O O . CYS A 1 198 ? 0.594 -3.839 16.403 1.00 93.38 198 CYS A O 1
ATOM 1583 N N . ARG A 1 199 ? 1.771 -2.331 15.226 1.00 95.69 199 ARG A N 1
ATOM 1584 C CA . ARG A 1 199 ? 1.512 -1.184 16.109 1.00 95.69 199 ARG A CA 1
ATOM 1585 C C . ARG A 1 199 ? 0.170 -0.516 15.811 1.00 95.69 199 ARG A C 1
ATOM 1587 O O . ARG A 1 199 ? -0.580 -0.229 16.740 1.00 95.69 199 ARG A O 1
ATOM 1594 N N . PHE A 1 200 ? -0.127 -0.247 14.540 1.00 97.12 200 PHE A N 1
ATOM 1595 C CA . PHE A 1 200 ? -1.326 0.507 14.140 1.00 97.12 200 PHE A CA 1
ATOM 1596 C C . PHE A 1 200 ? -2.562 -0.373 13.896 1.00 97.12 200 PHE A C 1
ATOM 1598 O O . PHE A 1 200 ? -3.686 0.121 13.949 1.00 97.12 200 PHE A O 1
ATOM 1605 N N . MET A 1 201 ? -2.370 -1.671 13.656 1.00 97.44 201 MET A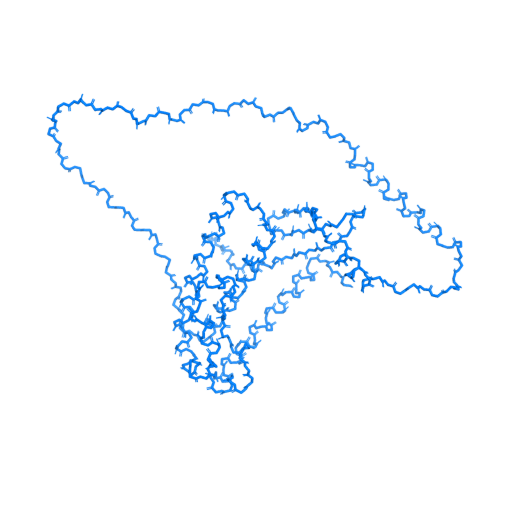 N 1
ATOM 1606 C CA . MET A 1 201 ? -3.410 -2.665 13.366 1.00 97.44 201 MET A CA 1
ATOM 1607 C C . MET A 1 201 ? -3.167 -3.965 14.167 1.00 97.44 201 MET A C 1
ATOM 1609 O O . MET A 1 201 ? -3.041 -5.046 13.589 1.00 97.44 201 MET A O 1
ATOM 1613 N N . PRO A 1 202 ? -3.115 -3.911 15.511 1.00 96.50 202 PRO A N 1
ATOM 1614 C CA . PRO A 1 202 ? -2.632 -5.019 16.347 1.00 96.50 202 PRO A CA 1
ATOM 1615 C C . PRO A 1 202 ? -3.468 -6.305 16.250 1.00 96.50 202 PRO A C 1
ATOM 1617 O O . PRO A 1 202 ? -2.959 -7.398 16.483 1.00 96.50 202 PRO A O 1
ATOM 1620 N N . LYS A 1 203 ? -4.753 -6.196 15.892 1.00 97.00 203 LYS A N 1
ATOM 1621 C CA . LYS A 1 203 ? -5.668 -7.342 15.746 1.00 97.00 203 LYS A CA 1
ATOM 1622 C C . LYS A 1 203 ? -5.636 -7.975 14.353 1.00 97.00 203 LYS A C 1
ATOM 1624 O O . LYS A 1 203 ? -6.380 -8.917 14.099 1.00 97.00 203 LYS A O 1
ATOM 1629 N N . LEU A 1 204 ? -4.804 -7.471 13.440 1.00 96.50 204 LEU A N 1
ATOM 1630 C CA . LEU A 1 204 ? -4.776 -7.937 12.056 1.00 96.50 204 LEU A CA 1
ATOM 1631 C C . LEU A 1 204 ? -4.466 -9.436 11.988 1.00 96.50 204 LEU A C 1
ATOM 1633 O O . LEU A 1 204 ? -5.270 -10.209 11.481 1.00 96.50 204 LEU A O 1
ATOM 1637 N N . HIS A 1 205 ? -3.349 -9.869 12.574 1.00 93.94 205 HIS A N 1
ATOM 1638 C CA . HIS A 1 205 ? -2.885 -11.255 12.461 1.00 93.94 205 HIS A CA 1
ATOM 1639 C C . HIS A 1 205 ? -3.836 -12.300 13.070 1.00 93.94 205 HIS A C 1
ATOM 1641 O O . HIS A 1 205 ? -3.810 -13.456 12.643 1.00 93.94 205 HIS A O 1
ATOM 1647 N N . SER A 1 206 ? -4.676 -11.916 14.039 1.00 95.88 206 SER A N 1
ATOM 1648 C CA . SER A 1 206 ? -5.696 -12.805 14.613 1.00 95.88 206 SER A CA 1
ATOM 1649 C C . SER A 1 206 ? -6.941 -12.940 13.737 1.00 95.88 206 SER A C 1
ATOM 1651 O O . SER A 1 206 ? -7.602 -13.971 13.798 1.00 95.88 206 SER A O 1
ATOM 1653 N N . GLU A 1 207 ? -7.255 -11.926 12.928 1.00 97.06 207 GLU A N 1
ATOM 1654 C CA . GLU A 1 207 ? -8.461 -11.890 12.085 1.00 97.06 207 GLU A CA 1
ATOM 1655 C C . GLU A 1 207 ? -8.201 -12.328 10.632 1.00 97.06 207 GLU A C 1
ATOM 1657 O O . GLU A 1 207 ? -9.148 -12.503 9.862 1.00 97.06 207 GLU A O 1
ATOM 1662 N N . LEU A 1 208 ? -6.936 -12.514 10.238 1.00 95.88 208 LEU A N 1
ATOM 1663 C CA . LEU A 1 208 ? -6.587 -13.045 8.920 1.00 95.88 208 LEU A CA 1
ATOM 1664 C C . LEU A 1 208 ? -6.903 -14.542 8.811 1.00 95.88 208 LEU A C 1
ATOM 1666 O O . LEU A 1 208 ? -6.623 -15.341 9.711 1.00 95.88 208 LEU A O 1
ATOM 1670 N N . THR A 1 209 ? -7.429 -14.938 7.653 1.00 95.75 209 THR A N 1
ATOM 1671 C CA . THR A 1 209 ? -7.663 -16.347 7.313 1.00 95.75 209 THR A CA 1
ATOM 1672 C C . THR A 1 209 ? -6.345 -17.127 7.218 1.00 95.75 209 THR A C 1
ATOM 1674 O O . THR A 1 209 ? -5.250 -16.561 7.170 1.00 95.75 209 THR A O 1
ATOM 1677 N N . ALA A 1 210 ? -6.417 -18.463 7.212 1.00 94.62 210 ALA A N 1
ATOM 1678 C CA . ALA A 1 210 ? -5.228 -19.298 7.022 1.00 94.62 210 ALA A CA 1
ATOM 1679 C C . ALA A 1 210 ? -4.512 -18.991 5.693 1.00 94.62 210 ALA A C 1
ATOM 1681 O O . ALA A 1 210 ? -3.285 -18.951 5.666 1.00 94.62 210 ALA A O 1
ATOM 1682 N N . ASP A 1 211 ? -5.266 -18.708 4.631 1.00 92.38 211 ASP A N 1
ATOM 1683 C CA . ASP A 1 211 ? -4.729 -18.384 3.305 1.00 92.38 211 ASP A CA 1
ATOM 1684 C C . ASP A 1 211 ? -4.029 -17.027 3.316 1.00 92.38 211 ASP A C 1
ATOM 1686 O O . ASP A 1 211 ? -2.849 -16.943 2.997 1.00 92.38 211 ASP A O 1
ATOM 1690 N N . GLN A 1 212 ? -4.690 -16.003 3.858 1.00 93.06 212 GLN A N 1
ATOM 1691 C CA . GLN A 1 212 ? -4.112 -14.664 4.000 1.00 93.06 212 GLN A CA 1
ATOM 1692 C C . GLN A 1 212 ? -2.818 -14.650 4.830 1.00 93.06 212 GLN A C 1
ATOM 1694 O O . GLN A 1 212 ? -1.894 -13.885 4.550 1.00 93.06 212 GLN A O 1
ATOM 1699 N N . ARG A 1 213 ? -2.730 -15.502 5.862 1.00 91.19 213 ARG A N 1
ATOM 1700 C CA . ARG A 1 213 ? -1.505 -15.666 6.660 1.00 91.19 213 ARG A CA 1
ATOM 1701 C C . ARG A 1 213 ? -0.393 -16.362 5.882 1.00 91.19 213 ARG A C 1
ATOM 1703 O O . ARG A 1 213 ? 0.766 -15.996 6.055 1.00 91.19 213 ARG A O 1
ATOM 1710 N N . ARG A 1 214 ? -0.728 -17.332 5.025 1.00 89.69 214 ARG A N 1
ATOM 1711 C CA . ARG A 1 214 ? 0.246 -17.944 4.108 1.00 89.69 214 ARG A CA 1
ATOM 1712 C C . ARG A 1 214 ? 0.768 -16.920 3.108 1.00 89.69 214 ARG A C 1
ATOM 1714 O O . ARG A 1 214 ? 1.973 -16.879 2.891 1.00 89.69 214 ARG A O 1
ATOM 1721 N N . ASP A 1 215 ? -0.092 -16.051 2.588 1.00 88.12 215 ASP A N 1
ATOM 1722 C CA . ASP A 1 215 ? 0.310 -14.997 1.648 1.00 88.12 215 ASP A CA 1
ATOM 1723 C C . ASP A 1 215 ? 1.296 -13.995 2.274 1.00 88.12 215 ASP A C 1
ATOM 1725 O O . ASP A 1 215 ? 2.196 -13.514 1.591 1.00 88.12 215 ASP A O 1
ATOM 1729 N N . LEU A 1 216 ? 1.182 -13.723 3.582 1.00 85.69 216 LEU A N 1
ATOM 1730 C CA . LEU A 1 216 ? 2.164 -12.915 4.322 1.00 85.69 216 LEU A CA 1
ATOM 1731 C C . LEU A 1 216 ? 3.493 -13.635 4.558 1.00 85.69 216 LEU A C 1
ATOM 1733 O O . LEU A 1 216 ? 4.538 -12.994 4.553 1.00 85.69 216 LEU A O 1
ATOM 1737 N N . ALA A 1 217 ? 3.455 -14.942 4.821 1.00 83.56 217 ALA A N 1
ATOM 1738 C CA . ALA A 1 217 ? 4.650 -15.723 5.133 1.00 83.56 217 ALA A CA 1
ATOM 1739 C C . ALA A 1 217 ? 5.472 -16.077 3.882 1.00 83.56 217 ALA A C 1
ATOM 1741 O O . ALA A 1 217 ? 6.681 -16.285 3.965 1.00 83.56 217 ALA A O 1
ATOM 1742 N N . ASN A 1 218 ? 4.822 -16.153 2.722 1.00 80.50 218 ASN A N 1
ATOM 1743 C CA . ASN A 1 218 ? 5.416 -16.621 1.477 1.00 80.50 218 ASN A CA 1
ATOM 1744 C C . ASN A 1 218 ? 6.088 -15.485 0.692 1.00 80.50 218 ASN A C 1
ATOM 1746 O O . ASN A 1 218 ? 5.664 -15.142 -0.414 1.00 80.50 218 ASN A O 1
ATOM 1750 N N . GLU A 1 219 ? 7.169 -14.924 1.239 1.00 73.75 219 GLU A N 1
ATOM 1751 C CA . GLU A 1 219 ? 7.925 -13.860 0.563 1.00 73.75 219 GLU A CA 1
ATOM 1752 C C . GLU A 1 219 ? 8.541 -14.305 -0.776 1.00 73.75 219 GLU A C 1
ATOM 1754 O O . GLU A 1 219 ? 8.650 -13.502 -1.706 1.00 73.75 219 GLU A O 1
ATOM 1759 N N . ASP A 1 220 ? 8.923 -15.579 -0.885 1.00 75.38 220 ASP A N 1
ATOM 1760 C CA . ASP A 1 220 ? 9.722 -16.088 -2.006 1.00 75.38 220 ASP A CA 1
ATOM 1761 C C . ASP A 1 220 ? 8.880 -16.562 -3.201 1.00 75.38 220 ASP A C 1
ATOM 1763 O O . ASP A 1 220 ? 9.379 -16.625 -4.322 1.00 75.38 220 ASP A O 1
ATOM 1767 N N . LEU A 1 221 ? 7.597 -16.876 -2.990 1.00 66.31 221 LEU A N 1
ATOM 1768 C CA . LEU A 1 221 ? 6.742 -17.487 -4.019 1.00 66.31 221 LEU A CA 1
ATOM 1769 C C . LEU A 1 221 ? 6.178 -16.475 -5.020 1.00 66.31 221 LEU A C 1
ATOM 1771 O O . LEU A 1 221 ? 6.075 -16.771 -6.207 1.00 66.31 221 LEU A O 1
ATOM 1775 N N . PHE A 1 222 ? 5.799 -15.288 -4.547 1.00 64.50 222 PHE A N 1
ATOM 1776 C CA . PHE A 1 222 ? 5.099 -14.293 -5.367 1.00 64.50 222 PHE A CA 1
ATOM 1777 C C . PHE A 1 222 ? 6.025 -13.182 -5.880 1.00 64.50 222 PHE A C 1
ATOM 1779 O O . PHE A 1 222 ? 5.678 -12.446 -6.806 1.00 64.50 222 PHE A O 1
ATOM 1786 N N . GLY A 1 223 ? 7.219 -13.059 -5.295 1.00 83.38 223 GLY A N 1
ATOM 1787 C CA . GLY A 1 223 ? 8.114 -11.936 -5.530 1.00 83.38 223 GLY A CA 1
ATOM 1788 C C . GLY A 1 223 ? 7.588 -10.622 -4.936 1.00 83.38 223 GLY A C 1
ATOM 1789 O O . GLY A 1 223 ? 6.411 -10.443 -4.625 1.00 83.38 223 GLY A O 1
ATOM 1790 N N . VAL A 1 224 ? 8.490 -9.651 -4.797 1.00 86.38 224 VAL A N 1
ATOM 1791 C CA . VAL A 1 224 ? 8.216 -8.337 -4.181 1.00 86.38 224 VAL A CA 1
ATOM 1792 C C . VAL A 1 224 ? 6.993 -7.592 -4.770 1.00 86.38 224 VAL A C 1
ATOM 1794 O O . VAL A 1 224 ? 6.241 -6.997 -3.992 1.00 86.38 224 VAL A O 1
ATOM 1797 N N . PRO A 1 225 ? 6.729 -7.610 -6.098 1.00 83.38 225 PRO A N 1
ATOM 1798 C CA . PRO A 1 225 ? 5.590 -6.890 -6.678 1.00 83.38 225 PRO A CA 1
ATOM 1799 C C . PRO A 1 225 ? 4.213 -7.460 -6.315 1.00 83.38 225 PRO A C 1
ATOM 1801 O O . PRO A 1 225 ? 3.224 -6.741 -6.441 1.00 83.38 225 PRO A O 1
ATOM 1804 N N . ALA A 1 226 ? 4.134 -8.727 -5.900 1.00 85.69 226 ALA A N 1
ATOM 1805 C CA . ALA A 1 226 ? 2.873 -9.402 -5.591 1.00 85.69 226 ALA A CA 1
ATOM 1806 C C . ALA A 1 226 ? 2.695 -9.708 -4.095 1.00 85.69 226 ALA A C 1
ATOM 1808 O O . ALA A 1 226 ? 1.682 -10.283 -3.706 1.00 85.69 226 ALA A O 1
ATOM 1809 N N . MET A 1 227 ? 3.636 -9.283 -3.248 1.00 87.75 227 MET A N 1
ATOM 1810 C CA . MET A 1 227 ? 3.509 -9.400 -1.797 1.00 87.75 227 MET A CA 1
ATOM 1811 C C . MET A 1 227 ? 2.274 -8.633 -1.296 1.00 87.75 227 MET A C 1
ATOM 1813 O O . MET A 1 227 ? 2.123 -7.435 -1.556 1.00 87.75 227 MET A O 1
ATOM 1817 N N . CYS A 1 228 ? 1.382 -9.323 -0.585 1.00 90.50 228 CYS A N 1
ATOM 1818 C CA . CYS A 1 228 ? 0.124 -8.748 -0.123 1.00 90.50 228 CYS A CA 1
ATOM 1819 C C . CYS A 1 228 ? 0.338 -7.731 1.005 1.00 90.50 228 CYS A C 1
ATOM 1821 O O . CYS A 1 228 ? 0.943 -8.031 2.032 1.00 90.50 228 CYS A O 1
ATOM 1823 N N . LEU A 1 229 ? -0.237 -6.538 0.837 1.00 93.69 229 LEU A N 1
ATOM 1824 C CA . LEU A 1 229 ? -0.279 -5.493 1.857 1.00 93.69 229 LEU A CA 1
ATOM 1825 C C . LEU A 1 229 ? -1.715 -5.317 2.346 1.00 93.69 229 LEU A C 1
ATOM 1827 O O . LEU A 1 229 ? -2.613 -4.953 1.580 1.00 93.69 229 LEU A O 1
ATOM 1831 N N . TYR A 1 230 ? -1.927 -5.559 3.636 1.00 96.44 230 TYR A N 1
ATOM 1832 C CA . TYR A 1 230 ? -3.232 -5.403 4.275 1.00 96.44 230 TYR A CA 1
ATOM 1833 C C . TYR A 1 230 ? -3.427 -3.971 4.784 1.00 96.44 230 TYR A C 1
ATOM 1835 O O . TYR A 1 230 ? -3.151 -3.657 5.940 1.00 96.44 230 TYR A O 1
ATOM 1843 N N . LEU A 1 231 ? -3.886 -3.089 3.900 1.00 97.38 231 LEU A N 1
ATOM 1844 C CA . LEU A 1 231 ? -4.423 -1.783 4.281 1.00 97.38 231 LEU A CA 1
ATOM 1845 C C . LEU A 1 231 ? -5.899 -1.926 4.684 1.00 97.38 231 LEU A C 1
ATOM 1847 O O . LEU A 1 231 ? -6.530 -2.917 4.311 1.00 97.38 231 LEU A O 1
ATOM 1851 N N . PRO A 1 232 ? -6.492 -0.963 5.414 1.00 98.06 232 PRO A N 1
ATOM 1852 C CA . PRO A 1 232 ? -7.897 -1.071 5.798 1.00 98.06 232 PRO A CA 1
ATOM 1853 C C . PRO A 1 232 ? -8.823 -1.322 4.594 1.00 98.06 232 PRO A C 1
ATOM 1855 O O . PRO A 1 232 ? -9.706 -2.172 4.686 1.00 98.06 232 PRO A O 1
ATOM 1858 N N . SER A 1 233 ? -8.584 -0.681 3.446 1.00 97.12 233 SER A N 1
ATOM 1859 C CA . SER A 1 233 ? -9.360 -0.873 2.212 1.00 97.12 233 SER A CA 1
ATOM 1860 C C . SER A 1 233 ? -9.263 -2.268 1.587 1.00 97.12 233 SER A C 1
ATOM 1862 O O . SER A 1 233 ? -10.208 -2.664 0.904 1.00 97.12 233 SER A O 1
ATOM 1864 N N . SER A 1 234 ? -8.184 -3.026 1.824 1.00 95.62 234 SER A N 1
ATOM 1865 C CA . SER A 1 234 ? -8.033 -4.393 1.300 1.00 95.62 234 SER A CA 1
ATOM 1866 C C . SER A 1 234 ? -8.628 -5.471 2.207 1.00 95.62 234 SER A C 1
ATOM 1868 O O . SER A 1 234 ? -8.718 -6.627 1.799 1.00 95.62 234 SER A O 1
ATOM 1870 N N . LEU A 1 235 ? -9.068 -5.105 3.414 1.00 96.81 235 LEU A N 1
ATOM 1871 C CA . LEU A 1 235 ? -9.799 -5.990 4.319 1.00 96.81 235 LEU A CA 1
ATOM 1872 C C . LEU A 1 235 ? -11.293 -5.999 3.992 1.00 96.81 235 LEU A C 1
ATOM 1874 O O . LEU A 1 235 ? -11.859 -4.961 3.628 1.00 96.81 235 LEU A O 1
ATOM 1878 N N . ASP A 1 236 ? -11.947 -7.140 4.215 1.00 96.62 236 ASP A N 1
ATOM 1879 C CA . ASP A 1 236 ? -13.408 -7.208 4.185 1.00 96.62 236 ASP A CA 1
ATOM 1880 C C . ASP A 1 236 ? -14.032 -6.269 5.236 1.00 96.62 236 ASP A C 1
ATOM 1882 O O . ASP A 1 236 ? -13.395 -5.910 6.231 1.00 96.62 236 ASP A O 1
ATOM 1886 N N . VAL A 1 237 ? -15.283 -5.856 5.027 1.00 96.69 237 VAL A N 1
ATOM 1887 C CA . VAL A 1 237 ? -15.997 -4.925 5.911 1.00 96.69 237 VAL A CA 1
ATOM 1888 C C . VAL A 1 237 ? -16.030 -5.434 7.354 1.00 96.69 237 VAL A C 1
ATOM 1890 O O . VAL A 1 237 ? -15.834 -4.640 8.280 1.00 96.69 237 VAL A O 1
ATOM 1893 N N . GLU A 1 238 ? -16.229 -6.738 7.571 1.00 97.06 238 GLU A N 1
ATOM 1894 C CA . GLU A 1 238 ? -16.260 -7.306 8.922 1.00 97.06 238 GLU A CA 1
ATOM 1895 C C . GLU A 1 238 ? -14.875 -7.310 9.575 1.00 97.06 238 GLU A C 1
ATOM 1897 O O . GLU A 1 238 ? -14.727 -6.882 10.722 1.00 97.06 238 GLU A O 1
ATOM 1902 N N . GLN A 1 239 ? -13.843 -7.732 8.837 1.00 97.44 239 GLN A N 1
ATOM 1903 C CA . GLN A 1 239 ? -12.454 -7.728 9.312 1.00 97.44 239 GLN A CA 1
ATOM 1904 C C . GLN A 1 239 ? -11.994 -6.306 9.640 1.00 97.44 239 GLN A C 1
ATOM 1906 O O . GLN A 1 239 ? -11.427 -6.053 10.702 1.00 97.44 239 GLN A O 1
ATOM 1911 N N . ARG A 1 240 ? -12.298 -5.347 8.762 1.00 97.31 240 ARG A N 1
ATOM 1912 C CA . ARG A 1 240 ? -11.923 -3.940 8.912 1.00 97.31 240 ARG A CA 1
ATOM 1913 C C . ARG A 1 240 ? -12.483 -3.331 10.192 1.00 97.31 240 ARG A C 1
ATOM 1915 O O . ARG A 1 240 ? -11.741 -2.660 10.898 1.00 97.31 240 ARG A O 1
ATOM 1922 N N . ARG A 1 241 ? -13.748 -3.611 10.531 1.00 96.94 241 ARG A N 1
ATOM 1923 C CA . ARG A 1 241 ? -14.375 -3.145 11.785 1.00 96.94 241 ARG A CA 1
ATOM 1924 C C . ARG A 1 241 ? -13.709 -3.714 13.038 1.00 96.94 241 ARG A C 1
ATOM 1926 O O . ARG A 1 241 ? -13.702 -3.062 14.075 1.0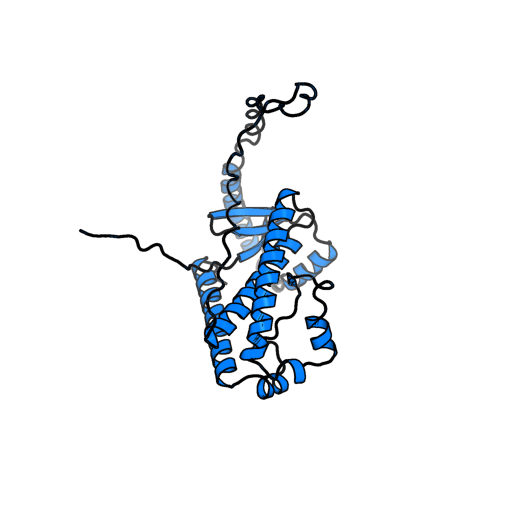0 96.94 241 ARG A O 1
ATOM 1933 N N . LYS A 1 242 ? -13.179 -4.937 12.965 1.00 97.31 242 LYS A N 1
ATOM 1934 C CA . LYS A 1 242 ? -12.510 -5.588 14.101 1.00 97.31 242 LYS A CA 1
ATOM 1935 C C . LYS A 1 242 ? -11.058 -5.146 14.261 1.00 97.31 242 LYS A C 1
ATOM 1937 O O . LYS A 1 242 ? -10.575 -5.046 15.390 1.00 97.31 242 LYS A O 1
ATOM 1942 N N . VAL A 1 243 ? -10.369 -4.929 13.141 1.00 97.38 243 VAL A N 1
ATOM 1943 C CA . VAL A 1 243 ? -8.921 -4.698 13.086 1.00 97.38 243 VAL A CA 1
ATOM 1944 C C . VAL A 1 243 ? -8.560 -3.218 13.162 1.00 97.38 243 VAL A C 1
ATOM 1946 O O . VAL A 1 243 ? -7.589 -2.865 13.833 1.00 97.38 243 VAL A O 1
ATOM 1949 N N . CYS A 1 244 ? -9.315 -2.360 12.480 1.00 97.38 244 CYS A N 1
ATOM 1950 C CA . CYS A 1 244 ? -8.971 -0.957 12.281 1.00 97.38 244 CYS A CA 1
ATOM 1951 C C . CYS A 1 244 ? -9.773 -0.053 13.218 1.00 97.38 244 CYS A C 1
ATOM 1953 O O . CYS A 1 244 ? -10.946 -0.303 13.485 1.00 97.38 244 CYS A O 1
ATOM 1955 N N . SER A 1 245 ? -9.164 1.045 13.670 1.00 96.75 245 SER A N 1
ATOM 1956 C CA . SER A 1 245 ? -9.920 2.135 14.288 1.00 96.75 245 SER A CA 1
ATOM 1957 C C . SER A 1 245 ? -10.668 2.944 13.225 1.00 96.75 245 SER A C 1
ATOM 1959 O O . SER A 1 245 ? -10.186 3.100 12.100 1.00 96.75 245 SER A O 1
ATOM 1961 N N . ASP A 1 246 ? -11.802 3.543 13.598 1.00 96.88 246 ASP A N 1
ATOM 1962 C CA . ASP A 1 246 ? -12.574 4.423 12.704 1.00 96.88 246 ASP A CA 1
ATOM 1963 C C . ASP A 1 246 ? -11.731 5.589 12.171 1.00 96.88 246 ASP A C 1
ATOM 1965 O O . ASP A 1 246 ? -11.858 5.998 11.017 1.00 96.88 246 ASP A O 1
ATOM 1969 N N . THR A 1 247 ? -10.810 6.093 12.997 1.00 96.62 247 THR A N 1
ATOM 1970 C CA . THR A 1 247 ? -9.860 7.137 12.604 1.00 96.62 247 THR A CA 1
ATOM 1971 C C . THR A 1 247 ? -8.942 6.678 11.477 1.00 96.62 247 THR A C 1
ATOM 1973 O O . THR A 1 247 ? -8.750 7.426 10.525 1.00 96.62 247 THR A O 1
ATOM 1976 N N . LEU A 1 248 ? -8.405 5.456 11.543 1.00 97.06 248 LEU A N 1
ATOM 1977 C CA . LEU A 1 248 ? -7.511 4.914 10.519 1.00 97.06 248 LEU A CA 1
ATOM 1978 C C . LEU A 1 248 ? -8.250 4.726 9.187 1.00 97.06 248 LEU A C 1
ATOM 1980 O O . LEU A 1 248 ? -7.726 5.081 8.137 1.00 97.06 248 LEU A O 1
ATOM 1984 N N . ILE A 1 249 ? -9.492 4.232 9.237 1.00 97.88 249 ILE A N 1
ATOM 1985 C CA . ILE A 1 249 ? -10.349 4.070 8.052 1.00 97.88 249 ILE A CA 1
ATOM 1986 C C . ILE A 1 249 ? -10.644 5.432 7.411 1.00 97.88 249 ILE A C 1
ATOM 1988 O O . ILE A 1 249 ? -10.555 5.575 6.190 1.00 97.88 249 ILE A O 1
ATOM 1992 N N . LYS A 1 250 ? -10.972 6.440 8.230 1.00 97.81 250 LYS A N 1
ATOM 1993 C CA . LYS A 1 250 ? -11.226 7.805 7.761 1.00 97.81 250 LYS A CA 1
ATOM 1994 C C . LYS A 1 250 ? -10.000 8.387 7.054 1.00 97.81 250 LYS A C 1
ATOM 1996 O O . LYS A 1 250 ? -10.124 8.842 5.922 1.00 97.81 250 LYS A O 1
ATOM 2001 N N . TRP A 1 251 ? -8.828 8.317 7.688 1.00 98.19 251 TRP A N 1
ATOM 2002 C CA . TRP A 1 251 ? -7.582 8.820 7.105 1.00 98.19 251 TRP A CA 1
ATOM 2003 C C . TRP A 1 251 ? -7.224 8.121 5.796 1.00 98.19 251 TRP A C 1
ATOM 2005 O O . TRP A 1 251 ? -6.839 8.785 4.838 1.00 98.19 251 TRP A O 1
ATOM 2015 N N . GLU A 1 252 ? -7.374 6.796 5.717 1.00 97.81 252 GLU A N 1
ATOM 2016 C CA . GLU A 1 252 ? -7.096 6.090 4.466 1.00 97.81 252 GLU A CA 1
ATOM 2017 C C . GLU A 1 252 ? -8.052 6.545 3.361 1.00 97.81 252 GLU A C 1
ATOM 2019 O O . GLU A 1 252 ? -7.611 6.812 2.248 1.00 97.81 252 GLU A O 1
ATOM 2024 N N . THR A 1 253 ? -9.343 6.682 3.670 1.00 97.62 253 THR A N 1
ATOM 2025 C CA . THR A 1 253 ? -10.350 7.146 2.703 1.00 97.62 253 THR A CA 1
ATOM 2026 C C . THR A 1 253 ? -9.986 8.528 2.156 1.00 97.62 253 THR A C 1
ATOM 2028 O O . THR A 1 253 ? -9.950 8.718 0.944 1.00 97.62 253 THR A O 1
ATOM 2031 N N . GLU A 1 254 ? -9.614 9.466 3.032 1.00 97.75 254 GLU A N 1
ATOM 2032 C CA . GLU A 1 254 ? -9.184 10.811 2.634 1.00 97.75 254 GLU A CA 1
ATOM 2033 C C . GLU A 1 254 ? -7.928 10.789 1.744 1.00 97.75 254 GLU A C 1
ATOM 2035 O O . GLU A 1 254 ? -7.875 11.501 0.736 1.00 97.75 254 GLU A O 1
ATOM 2040 N N . LEU A 1 255 ? -6.943 9.942 2.072 1.00 97.25 255 LEU A N 1
ATOM 2041 C CA . LEU A 1 255 ? -5.731 9.762 1.267 1.00 97.25 255 LEU A CA 1
ATOM 2042 C C . LEU A 1 255 ? -6.043 9.160 -0.110 1.00 97.25 255 LEU A C 1
ATOM 2044 O O . LEU A 1 255 ? -5.513 9.632 -1.115 1.00 97.25 255 LEU A O 1
ATOM 2048 N N . ARG A 1 256 ? -6.931 8.161 -0.189 1.00 96.94 256 ARG A N 1
ATOM 2049 C CA . ARG A 1 256 ? -7.370 7.571 -1.466 1.00 96.94 256 ARG A CA 1
ATOM 2050 C C . ARG A 1 256 ? -8.108 8.579 -2.331 1.00 96.94 256 ARG A C 1
ATOM 2052 O O . ARG A 1 256 ? -7.827 8.682 -3.524 1.00 96.94 256 ARG A O 1
ATOM 2059 N N . ASP A 1 257 ? -8.998 9.364 -1.738 1.00 96.75 257 ASP A N 1
ATOM 2060 C CA . ASP A 1 257 ? -9.702 10.422 -2.456 1.00 96.75 257 ASP A CA 1
ATOM 2061 C C . ASP A 1 257 ? -8.723 11.483 -2.977 1.00 96.75 257 ASP A C 1
ATOM 2063 O O . ASP A 1 257 ? -8.892 12.014 -4.078 1.00 96.75 257 ASP A O 1
ATOM 2067 N N . GLN A 1 258 ? -7.669 11.786 -2.213 1.00 96.38 258 GLN A N 1
ATOM 2068 C CA . GLN A 1 258 ? -6.596 12.667 -2.662 1.00 96.38 258 GLN A CA 1
ATOM 2069 C C . GLN A 1 258 ? -5.816 12.068 -3.840 1.00 96.38 258 GLN A C 1
ATOM 2071 O O . GLN A 1 258 ? -5.583 12.788 -4.810 1.00 96.38 258 GLN A O 1
ATOM 2076 N N . GLU A 1 259 ? -5.459 10.777 -3.809 1.00 93.50 259 GLU A N 1
ATOM 2077 C CA . GLU A 1 259 ? -4.819 10.096 -4.948 1.00 93.50 259 GLU A CA 1
ATOM 2078 C C . GLU A 1 259 ? -5.672 10.205 -6.219 1.00 93.50 259 GLU A C 1
ATOM 2080 O O . GLU A 1 259 ? -5.155 10.535 -7.286 1.00 93.50 259 GLU A O 1
ATOM 2085 N N . VAL A 1 260 ? -6.986 9.982 -6.105 1.00 94.69 260 VAL A N 1
ATOM 2086 C CA . VAL A 1 260 ? -7.915 10.065 -7.241 1.00 94.69 260 VAL A CA 1
ATOM 2087 C C . VAL A 1 260 ? -7.973 11.482 -7.808 1.00 94.69 260 VAL A C 1
ATOM 2089 O O . VAL A 1 260 ? -7.868 11.649 -9.023 1.00 94.69 260 VAL A O 1
ATOM 2092 N N . ARG A 1 261 ? -8.091 12.509 -6.956 1.00 96.06 261 ARG A N 1
ATOM 2093 C CA . ARG A 1 261 ? -8.103 13.913 -7.403 1.00 96.06 261 ARG A CA 1
ATOM 2094 C C . ARG A 1 261 ? -6.805 14.304 -8.107 1.00 96.06 261 ARG A C 1
ATOM 2096 O O . ARG A 1 261 ? -6.854 14.987 -9.125 1.00 96.06 261 ARG A O 1
ATOM 2103 N N . LEU A 1 262 ? -5.659 13.860 -7.589 1.00 92.88 262 LEU A N 1
ATOM 2104 C CA . LEU A 1 262 ? -4.357 14.111 -8.211 1.00 92.88 262 LEU A CA 1
ATOM 2105 C C . LEU A 1 262 ? -4.228 13.397 -9.561 1.00 92.88 262 LEU A C 1
ATOM 2107 O O . LEU A 1 262 ? -3.736 13.980 -10.521 1.00 92.88 262 LEU A O 1
ATOM 2111 N N . ALA A 1 263 ? -4.700 12.155 -9.668 1.00 89.75 263 ALA A N 1
ATOM 2112 C CA . ALA A 1 263 ? -4.706 11.443 -10.942 1.00 89.75 263 ALA A CA 1
ATOM 2113 C C . ALA A 1 263 ? -5.622 12.129 -11.974 1.00 89.75 263 ALA A C 1
ATOM 2115 O O . ALA A 1 263 ? -5.257 12.249 -13.141 1.00 89.75 263 ALA A O 1
ATOM 2116 N N . GLN A 1 264 ? -6.791 12.618 -11.549 1.00 93.19 264 GLN A N 1
ATOM 2117 C CA . GLN A 1 264 ? -7.711 13.366 -12.410 1.00 93.19 264 GLN A CA 1
ATOM 2118 C C . GLN A 1 264 ? -7.095 14.677 -12.907 1.00 93.19 264 GLN A C 1
ATOM 2120 O O . GLN A 1 264 ? -7.116 14.927 -14.111 1.00 93.19 264 GLN A O 1
ATOM 2125 N N . SER A 1 265 ? -6.485 15.471 -12.021 1.00 94.19 265 SER A N 1
ATOM 2126 C CA . SER A 1 265 ? -5.859 16.738 -12.417 1.00 94.19 265 SER A CA 1
ATOM 2127 C C . SER A 1 265 ? -4.690 16.534 -13.385 1.00 94.19 265 SER A C 1
ATOM 2129 O O . SER A 1 265 ? -4.519 17.321 -14.315 1.00 94.19 265 SER A O 1
ATOM 2131 N N . GLN A 1 266 ? -3.922 15.449 -13.234 1.00 89.44 266 GLN A N 1
ATOM 2132 C CA . GLN A 1 266 ? -2.851 15.099 -14.172 1.00 89.44 266 GLN A CA 1
ATOM 2133 C C . GLN A 1 266 ? -3.387 14.733 -15.564 1.00 89.44 266 GLN A C 1
ATOM 2135 O O . GLN A 1 266 ? -2.808 15.146 -16.569 1.00 89.44 266 GLN A O 1
ATOM 2140 N N . ILE A 1 267 ? -4.510 14.013 -15.645 1.00 90.81 267 ILE A N 1
ATOM 2141 C CA . ILE A 1 267 ? -5.158 13.679 -16.925 1.00 90.81 267 ILE A CA 1
ATOM 2142 C C . ILE A 1 267 ? -5.690 14.942 -17.616 1.00 90.81 267 ILE A C 1
ATOM 2144 O O . ILE A 1 267 ? -5.512 15.107 -18.824 1.00 90.81 267 ILE A O 1
ATOM 2148 N N . GLU A 1 268 ? -6.318 15.845 -16.858 1.00 93.06 268 GLU A N 1
ATOM 2149 C CA . GLU A 1 268 ? -6.810 17.126 -17.379 1.00 93.06 268 GLU A CA 1
ATOM 2150 C C . GLU A 1 268 ? -5.664 17.997 -17.906 1.00 93.06 268 GLU A C 1
ATOM 2152 O O . GLU A 1 268 ? -5.761 18.548 -19.006 1.00 93.06 268 GLU A O 1
ATOM 2157 N N . PHE A 1 269 ? -4.553 18.071 -17.167 1.00 92.25 269 PHE A N 1
ATOM 2158 C CA . PHE A 1 269 ? -3.369 18.827 -17.571 1.00 92.25 269 PHE A CA 1
ATOM 2159 C C . PHE A 1 269 ? -2.699 18.252 -18.825 1.00 92.25 269 PHE A C 1
ATOM 2161 O O . PHE A 1 269 ? -2.234 19.007 -19.677 1.00 92.25 269 PHE A O 1
ATOM 2168 N N . ALA A 1 270 ? -2.713 16.926 -18.996 1.00 91.81 270 ALA A N 1
ATOM 2169 C CA . ALA A 1 270 ? -2.214 16.267 -20.203 1.00 91.81 270 ALA A CA 1
ATOM 2170 C C . ALA A 1 270 ? -3.052 16.574 -21.466 1.00 91.81 270 ALA A C 1
ATOM 2172 O O . ALA A 1 270 ? -2.707 16.124 -22.558 1.00 91.81 270 ALA A O 1
ATOM 2173 N N . GLY A 1 271 ? -4.148 17.336 -21.349 1.00 89.12 271 GLY A N 1
ATOM 2174 C CA . GLY A 1 271 ? -4.965 17.764 -22.486 1.00 89.12 271 GLY A CA 1
ATOM 2175 C C . GLY A 1 271 ? -5.801 16.640 -23.098 1.00 89.12 271 GLY A C 1
ATOM 2176 O O . GLY A 1 271 ? -6.318 16.781 -24.208 1.00 89.12 271 GLY A O 1
ATOM 2177 N N . ILE A 1 272 ? -5.960 15.528 -22.381 1.00 76.12 272 ILE A N 1
ATOM 2178 C CA . ILE A 1 272 ? -6.713 14.365 -22.844 1.00 76.12 272 ILE A CA 1
ATOM 2179 C C . ILE A 1 272 ? -8.174 14.596 -22.498 1.00 76.12 272 ILE A C 1
ATOM 2181 O O . ILE A 1 272 ? -8.695 14.132 -21.484 1.00 76.12 272 ILE A O 1
ATOM 2185 N N . LYS A 1 273 ? -8.844 15.369 -23.353 1.00 71.25 273 LYS A N 1
ATOM 2186 C CA . LYS A 1 273 ? -10.303 15.437 -23.343 1.00 71.25 273 LYS A CA 1
ATOM 2187 C C . LYS A 1 273 ? -10.833 14.059 -23.745 1.00 71.25 273 LYS A C 1
ATOM 2189 O O . LYS A 1 273 ? -10.541 13.603 -24.850 1.00 71.25 273 LYS A O 1
ATOM 2194 N N . ARG A 1 274 ? -11.531 13.397 -22.816 1.00 57.84 274 ARG A N 1
ATOM 2195 C CA . ARG A 1 274 ? -12.295 12.171 -23.091 1.00 57.84 274 ARG A CA 1
ATOM 2196 C C . ARG A 1 274 ? -13.393 12.427 -24.115 1.00 57.84 274 ARG A C 1
ATOM 2198 O O . ARG A 1 274 ? -13.959 13.544 -24.091 1.00 57.84 274 ARG A O 1
#

Organism: NCBI:txid1033252

pLDDT: mean 70.56, std 23.9, range [24.52, 98.19]